Protein AF-A0A137PCX1-F1 (afdb_monomer_lite)

Structure (mmCIF, N/CA/C/O backbone):
data_AF-A0A137PCX1-F1
#
_entry.id   AF-A0A137PCX1-F1
#
loop_
_atom_site.group_PDB
_atom_site.id
_atom_site.type_symbol
_atom_site.label_atom_id
_atom_site.label_alt_id
_atom_site.label_comp_id
_atom_site.label_asym_id
_atom_site.label_entity_id
_atom_site.label_seq_id
_atom_site.pdbx_PDB_ins_code
_atom_site.Cartn_x
_atom_site.Cartn_y
_atom_site.Cartn_z
_atom_site.occupancy
_atom_site.B_iso_or_equiv
_atom_site.auth_seq_id
_atom_site.auth_comp_id
_atom_site.auth_asym_id
_atom_site.auth_atom_id
_atom_site.pdbx_PDB_model_num
ATOM 1 N N . MET A 1 1 ? -32.323 -7.187 -9.220 1.00 33.78 1 MET A N 1
ATOM 2 C CA . MET A 1 1 ? -31.775 -6.017 -8.505 1.00 33.78 1 MET A CA 1
ATOM 3 C C . MET A 1 1 ? -31.624 -6.431 -7.047 1.00 33.78 1 MET A C 1
ATOM 5 O O . MET A 1 1 ? -32.504 -6.173 -6.239 1.00 33.78 1 MET A O 1
ATOM 9 N N . VAL A 1 2 ? -30.582 -7.214 -6.750 1.00 32.53 2 VAL A N 1
ATOM 10 C CA . VAL A 1 2 ? -30.264 -7.597 -5.370 1.00 32.53 2 VAL A CA 1
ATOM 11 C C . VAL A 1 2 ? -29.661 -6.349 -4.755 1.00 32.53 2 VAL A C 1
ATOM 13 O O . VAL A 1 2 ? -28.549 -5.959 -5.098 1.00 32.53 2 VAL A O 1
ATOM 16 N N . VAL A 1 3 ? -30.452 -5.646 -3.952 1.00 35.50 3 VAL A N 1
ATOM 17 C CA . VAL A 1 3 ? -29.931 -4.583 -3.102 1.00 35.50 3 VAL A CA 1
ATOM 18 C C . VAL A 1 3 ? -28.939 -5.281 -2.185 1.00 35.50 3 VAL A C 1
ATOM 20 O O . VAL A 1 3 ? -29.351 -5.997 -1.275 1.00 35.50 3 VAL A O 1
ATOM 23 N N . SER A 1 4 ? -27.642 -5.141 -2.465 1.00 40.91 4 SER A N 1
ATOM 24 C CA . SER A 1 4 ? -26.608 -5.468 -1.497 1.00 40.91 4 SER A CA 1
ATOM 25 C C . SER A 1 4 ? -26.819 -4.506 -0.336 1.00 40.91 4 SER A C 1
ATOM 27 O O . SER A 1 4 ? -26.299 -3.388 -0.310 1.00 40.91 4 SER A O 1
ATOM 29 N N . VAL A 1 5 ? -27.657 -4.908 0.612 1.00 45.62 5 VAL A N 1
ATOM 30 C CA . VAL A 1 5 ? -27.575 -4.399 1.966 1.00 45.62 5 VAL A CA 1
ATOM 31 C C . VAL A 1 5 ? -26.212 -4.893 2.416 1.00 45.62 5 VAL A C 1
ATOM 33 O O . VAL A 1 5 ? -26.103 -6.010 2.897 1.00 45.62 5 VAL A O 1
ATOM 36 N N . ASN A 1 6 ? -25.152 -4.127 2.146 1.00 46.53 6 ASN A N 1
ATOM 37 C CA . ASN A 1 6 ? -23.913 -4.304 2.881 1.00 46.53 6 ASN A CA 1
ATOM 38 C C . ASN A 1 6 ? -24.350 -4.118 4.331 1.00 46.53 6 ASN A C 1
ATOM 40 O O . ASN A 1 6 ? -24.759 -2.997 4.663 1.00 46.53 6 ASN A O 1
ATOM 44 N N . PRO A 1 7 ? -24.383 -5.172 5.168 1.00 57.56 7 PRO A N 1
ATOM 45 C CA . PRO A 1 7 ? -24.589 -4.950 6.582 1.00 57.56 7 PRO A CA 1
ATOM 46 C C . PRO A 1 7 ? -23.475 -3.988 6.976 1.00 57.56 7 PRO A C 1
ATOM 48 O O . PRO A 1 7 ? -22.294 -4.269 6.771 1.00 57.56 7 PRO A O 1
ATOM 51 N N . LEU A 1 8 ? -23.852 -2.781 7.389 1.00 59.59 8 LEU A N 1
ATOM 52 C CA . LEU A 1 8 ? -22.886 -1.802 7.843 1.00 59.59 8 LEU A CA 1
ATOM 53 C C . LEU A 1 8 ? -22.295 -2.393 9.121 1.00 59.59 8 LEU A C 1
ATOM 55 O O . LEU A 1 8 ? -22.910 -2.312 10.180 1.00 59.59 8 LEU A O 1
ATOM 59 N N . PHE A 1 9 ? -21.159 -3.074 8.991 1.00 72.56 9 PHE A N 1
ATOM 60 C CA . PHE A 1 9 ? -20.430 -3.622 10.120 1.00 72.56 9 PHE A CA 1
ATOM 61 C C . PHE A 1 9 ? -19.950 -2.440 10.965 1.00 72.56 9 PHE A C 1
ATOM 63 O O . PHE A 1 9 ? -19.009 -1.735 10.594 1.00 72.56 9 PHE A O 1
ATOM 70 N N . ASP A 1 10 ? -20.657 -2.177 12.062 1.00 81.50 10 ASP A N 1
ATOM 71 C CA . ASP A 1 10 ? -20.355 -1.085 12.983 1.00 81.50 10 ASP A CA 1
ATOM 72 C C . ASP A 1 10 ? -19.264 -1.532 13.960 1.00 81.50 10 ASP A C 1
ATOM 74 O O . ASP A 1 10 ? -19.531 -2.074 15.031 1.00 81.50 10 ASP A O 1
ATOM 78 N N . ALA A 1 11 ? -18.012 -1.361 13.541 1.00 85.88 11 ALA A N 1
ATOM 79 C CA . ALA A 1 11 ? -16.836 -1.542 14.382 1.00 85.88 11 ALA A CA 1
ATOM 80 C C . ALA A 1 11 ? -16.095 -0.205 14.504 1.00 85.88 11 ALA A C 1
ATOM 82 O O . ALA A 1 11 ? -15.887 0.489 13.501 1.00 85.88 11 ALA A O 1
ATOM 83 N N . LEU A 1 12 ? -15.633 0.155 15.711 1.00 90.44 12 LEU A N 1
ATOM 84 C CA . LEU A 1 12 ? -15.009 1.454 15.984 1.00 90.44 12 LEU A CA 1
ATOM 85 C C . LEU A 1 12 ? -13.503 1.345 16.320 1.00 90.44 12 LEU A C 1
ATOM 87 O O . LEU A 1 12 ? -13.100 1.687 17.432 1.00 90.44 12 LEU A O 1
ATOM 91 N N . PRO A 1 13 ? -12.604 1.050 15.352 1.00 89.88 13 PRO A N 1
ATOM 92 C CA . PRO A 1 13 ? -11.164 0.850 15.587 1.00 89.88 13 PRO A CA 1
ATOM 93 C C . PRO A 1 13 ? -10.421 1.923 16.404 1.00 89.88 13 PRO A C 1
ATOM 95 O O . PRO A 1 13 ? -9.421 1.636 17.061 1.00 89.88 13 PRO A O 1
ATOM 98 N N . TYR A 1 14 ? -10.848 3.190 16.332 1.00 91.56 14 TYR A N 1
ATOM 99 C CA . TYR A 1 14 ? -10.223 4.286 17.084 1.00 91.56 14 TYR A CA 1
ATOM 100 C C . TYR A 1 14 ? -10.721 4.402 18.535 1.00 91.56 14 TYR A C 1
ATOM 102 O O . TYR A 1 14 ? -10.003 4.974 19.361 1.00 91.56 14 TYR A O 1
ATOM 110 N N . ALA A 1 15 ? -11.924 3.907 18.838 1.00 90.50 15 ALA A N 1
ATOM 111 C CA . ALA A 1 15 ? -12.498 3.882 20.184 1.00 90.50 15 ALA A CA 1
ATOM 112 C C . ALA A 1 15 ? -12.192 2.555 20.900 1.00 90.50 15 ALA A C 1
ATOM 114 O O . ALA A 1 15 ? -11.787 2.576 22.063 1.00 90.50 15 ALA A O 1
ATOM 115 N N . ASP A 1 16 ? -12.286 1.432 20.184 1.00 90.50 16 ASP A N 1
ATOM 116 C CA . ASP A 1 16 ? -12.116 0.071 20.699 1.00 90.50 16 ASP A CA 1
ATOM 117 C C . ASP A 1 16 ? -10.632 -0.311 20.810 1.00 90.50 16 ASP A C 1
ATOM 119 O O . ASP A 1 16 ? -10.089 -1.105 20.042 1.00 90.50 16 ASP A O 1
ATOM 123 N N . LYS A 1 17 ? -9.927 0.294 21.770 1.00 85.56 17 LYS A N 1
ATOM 124 C CA . LYS A 1 17 ? -8.487 0.047 21.974 1.00 85.56 17 LYS A CA 1
ATOM 125 C C . LYS A 1 17 ? -8.172 -1.376 22.447 1.00 85.56 17 LYS A C 1
ATOM 127 O O . LYS A 1 17 ? -7.068 -1.840 22.190 1.00 85.56 17 LYS A O 1
ATOM 132 N N . GLU A 1 18 ? -9.129 -2.037 23.093 1.00 82.44 18 GLU A N 1
ATOM 133 C CA . GLU A 1 18 ? -9.018 -3.404 23.631 1.00 82.44 18 GLU A CA 1
ATOM 134 C C . GLU A 1 18 ? -8.838 -4.453 22.517 1.00 82.44 18 GLU A C 1
ATOM 136 O O . GLU A 1 18 ? -8.167 -5.459 22.710 1.00 82.44 18 GLU A O 1
ATOM 141 N N . LEU A 1 19 ? -9.320 -4.181 21.296 1.00 79.06 19 LEU A N 1
ATOM 142 C CA . LEU A 1 19 ? -9.110 -5.051 20.126 1.00 79.06 19 LEU A CA 1
ATOM 143 C C . LEU A 1 19 ? -7.641 -5.128 19.669 1.00 79.06 19 LEU A C 1
ATOM 145 O O . LEU A 1 19 ? -7.306 -5.925 18.793 1.00 79.06 19 LEU A O 1
ATOM 149 N N . LYS A 1 20 ? -6.752 -4.288 20.214 1.00 81.31 20 LYS A N 1
ATOM 150 C CA . LYS A 1 20 ? -5.306 -4.357 19.947 1.00 81.31 20 LYS A CA 1
ATOM 151 C C . LYS A 1 20 ? -4.579 -5.353 20.847 1.00 81.31 20 LYS A C 1
ATOM 153 O O . LYS A 1 20 ? -3.386 -5.572 20.647 1.00 81.31 20 LYS A O 1
ATOM 158 N N . ASP A 1 21 ? -5.265 -5.926 21.830 1.00 89.88 21 ASP A N 1
ATOM 159 C CA . ASP A 1 21 ? -4.678 -6.915 22.718 1.00 89.88 21 ASP A CA 1
ATOM 160 C C . ASP A 1 21 ? -4.495 -8.239 21.967 1.00 89.88 21 ASP A C 1
ATOM 162 O O . ASP A 1 21 ? -5.460 -8.850 21.507 1.00 89.88 21 ASP A O 1
ATOM 166 N N . ALA A 1 22 ? -3.247 -8.710 21.875 1.00 89.50 22 ALA A N 1
ATOM 167 C CA . ALA A 1 22 ? -2.891 -9.903 21.099 1.00 89.50 22 ALA A CA 1
ATOM 168 C C . ALA A 1 22 ? -3.684 -11.158 21.513 1.00 89.50 22 ALA A C 1
ATOM 170 O O . ALA A 1 22 ? -4.076 -11.949 20.666 1.00 89.50 22 ALA A O 1
ATOM 171 N N . LYS A 1 23 ? -3.994 -11.306 22.809 1.00 92.00 23 LYS A N 1
ATOM 172 C CA . LYS A 1 23 ? -4.795 -12.432 23.320 1.00 92.00 23 LYS A CA 1
ATOM 173 C C . LYS A 1 23 ? -6.219 -12.451 22.765 1.00 92.00 23 LYS A C 1
ATOM 175 O O . LYS A 1 23 ? -6.781 -13.517 22.557 1.00 92.00 23 LYS A O 1
ATOM 180 N N . LEU A 1 24 ? -6.818 -11.275 22.586 1.00 89.88 24 LEU A N 1
ATOM 181 C CA . LEU A 1 24 ? -8.192 -11.146 22.107 1.00 89.88 24 LEU A CA 1
ATOM 182 C C . LEU A 1 24 ? -8.257 -11.378 20.591 1.00 89.88 24 LEU A C 1
ATOM 184 O O . LEU A 1 24 ? -9.230 -11.942 20.102 1.00 89.88 24 LEU A O 1
ATOM 188 N N . GLN A 1 25 ? -7.191 -11.007 19.873 1.00 90.19 25 GLN A N 1
ATOM 189 C CA . GLN A 1 25 ? -7.007 -11.334 18.456 1.00 90.19 25 GLN A CA 1
ATOM 190 C C . GLN A 1 25 ? -6.845 -12.838 18.243 1.00 90.19 25 GLN A C 1
ATOM 192 O O . GLN A 1 25 ? -7.582 -13.398 17.447 1.00 90.19 25 GLN A O 1
ATOM 197 N N . GLU A 1 26 ? -5.987 -13.501 19.022 1.00 94.19 26 GLU A N 1
ATOM 198 C CA . GLU A 1 26 ? -5.806 -14.959 18.961 1.00 94.19 26 GLU A CA 1
ATOM 199 C C . GLU A 1 26 ? -7.123 -15.703 19.242 1.00 94.19 26 GLU A C 1
ATOM 201 O O . GLU A 1 26 ? -7.484 -16.638 18.536 1.00 94.19 26 GLU A O 1
ATOM 206 N N . GLN A 1 27 ? -7.901 -15.256 20.234 1.00 94.12 27 GLN A N 1
ATOM 207 C CA . GLN A 1 27 ? -9.226 -15.826 20.503 1.00 94.12 27 GLN A CA 1
ATOM 208 C C . GLN A 1 27 ? -10.204 -15.620 19.342 1.00 94.12 27 GLN A C 1
ATOM 210 O O . GLN A 1 27 ? -10.955 -16.536 19.013 1.00 94.12 27 GLN A O 1
ATOM 215 N N . ALA A 1 28 ? -10.212 -14.434 18.729 1.00 92.12 28 ALA A N 1
ATOM 216 C CA . ALA A 1 28 ? -11.051 -14.161 17.569 1.00 92.12 28 ALA A CA 1
ATOM 217 C C . ALA A 1 28 ? -10.632 -15.010 16.358 1.00 92.12 28 ALA A C 1
ATOM 219 O O . ALA A 1 28 ? -11.497 -15.559 15.684 1.00 92.12 28 ALA A O 1
ATOM 220 N N . GLU A 1 29 ? -9.329 -15.164 16.117 1.00 93.44 29 GLU A N 1
ATOM 221 C CA . GLU A 1 29 ? -8.770 -16.014 15.061 1.00 93.44 29 GLU A CA 1
ATOM 222 C C . GLU A 1 29 ? -9.152 -17.481 15.264 1.00 93.44 29 GLU A C 1
ATOM 224 O O . GLU A 1 29 ? -9.656 -18.096 14.332 1.00 93.44 29 GLU A O 1
ATOM 229 N N . LEU A 1 30 ? -9.045 -18.017 16.483 1.00 95.62 30 LEU A N 1
ATOM 230 C CA . LEU A 1 30 ? -9.482 -19.384 16.791 1.00 95.62 30 LEU A CA 1
ATOM 231 C C . LEU A 1 30 ? -10.975 -19.605 16.509 1.00 95.62 30 LEU A C 1
ATOM 233 O O . LEU A 1 30 ? -11.359 -20.659 16.004 1.00 95.62 30 LEU A O 1
ATOM 237 N N . LEU A 1 31 ? -11.829 -18.630 16.833 1.00 94.31 31 LEU A N 1
ATOM 238 C CA . LEU A 1 31 ? -13.260 -18.703 16.517 1.00 94.31 31 LEU A CA 1
ATOM 239 C C . LEU A 1 31 ? -13.505 -18.625 15.006 1.00 94.31 31 LEU A C 1
ATOM 241 O O . LEU A 1 31 ? -14.334 -19.368 14.489 1.00 94.31 31 LEU A O 1
ATOM 245 N N . ILE A 1 32 ? -12.763 -17.774 14.291 1.00 92.56 32 ILE A N 1
ATOM 246 C CA . ILE A 1 32 ? -12.817 -17.704 12.827 1.00 92.56 32 ILE A CA 1
ATOM 247 C C . ILE A 1 32 ? -12.393 -19.042 12.221 1.00 92.56 32 ILE A C 1
ATOM 249 O O . ILE A 1 32 ? -13.074 -19.531 11.333 1.00 92.56 32 ILE A O 1
ATOM 253 N N . GLU A 1 33 ? -11.320 -19.666 12.700 1.00 93.31 33 GLU A N 1
ATOM 254 C CA . GLU A 1 33 ? -10.866 -20.974 12.217 1.00 93.31 33 GLU A CA 1
ATOM 255 C C . GLU A 1 33 ? -11.903 -22.074 12.463 1.00 93.31 33 GLU A C 1
ATOM 257 O O . GLU A 1 33 ? -12.142 -22.908 11.590 1.00 93.31 33 GLU A O 1
ATOM 262 N N . GLN A 1 34 ? -12.551 -22.075 13.631 1.00 93.94 34 GLN A N 1
ATOM 263 C CA . GLN A 1 34 ? -13.647 -23.000 13.926 1.00 93.94 34 GLN A CA 1
ATOM 264 C C . GLN A 1 34 ? -14.809 -22.823 12.954 1.00 93.94 34 GLN A C 1
ATOM 266 O O . GLN A 1 34 ? -15.304 -23.820 12.431 1.00 93.94 34 GLN A O 1
ATOM 271 N N . GLU A 1 35 ? -15.199 -21.576 12.682 1.00 90.56 35 GLU A N 1
ATOM 272 C CA . GLU A 1 35 ? -16.220 -21.276 11.685 1.00 90.56 35 GLU A CA 1
ATOM 273 C C . GLU A 1 35 ? -15.755 -21.717 10.302 1.00 90.56 35 GLU A C 1
ATOM 275 O O . GLU A 1 35 ? -16.487 -22.449 9.658 1.00 90.56 35 GLU A O 1
ATOM 280 N N . MET A 1 36 ? -14.531 -21.392 9.870 1.00 87.19 36 MET A N 1
ATOM 281 C CA . MET A 1 36 ? -13.959 -21.764 8.563 1.00 87.19 36 MET A CA 1
ATOM 282 C C . MET A 1 36 ? -13.929 -23.276 8.296 1.00 87.19 36 MET A C 1
ATOM 284 O O . MET A 1 36 ? -13.923 -23.674 7.135 1.00 87.19 36 MET A O 1
ATOM 288 N N . ASN A 1 37 ? -13.927 -24.112 9.338 1.00 86.12 37 ASN A N 1
ATOM 289 C CA . ASN A 1 37 ? -14.013 -25.572 9.211 1.00 86.12 37 ASN A CA 1
ATOM 290 C C . ASN A 1 37 ? -15.438 -26.091 8.933 1.00 86.12 37 ASN A C 1
ATOM 292 O O . ASN A 1 37 ? -15.607 -27.280 8.660 1.00 86.12 37 ASN A O 1
ATOM 296 N N . LEU A 1 38 ? -16.460 -25.240 9.040 1.00 86.88 38 LEU A N 1
ATOM 297 C CA . LEU A 1 38 ? -17.827 -25.546 8.617 1.00 86.88 38 LEU A CA 1
ATOM 298 C C . LEU A 1 38 ? -17.953 -25.448 7.087 1.00 86.88 38 LEU A C 1
ATOM 300 O O . LEU A 1 38 ? -17.137 -24.811 6.426 1.00 86.88 38 LEU A O 1
ATOM 304 N N . ASP A 1 39 ? -18.993 -26.062 6.520 1.00 80.44 39 ASP A N 1
ATOM 305 C CA . ASP A 1 39 ? -19.289 -25.917 5.090 1.00 80.44 39 ASP A CA 1
ATOM 306 C C . ASP A 1 39 ? -19.692 -24.468 4.778 1.00 80.44 39 ASP A C 1
ATOM 308 O O . ASP A 1 39 ? -20.743 -23.988 5.218 1.00 80.44 39 ASP A O 1
ATOM 312 N N . HIS A 1 40 ? -18.868 -23.786 3.981 1.00 77.25 40 HIS A N 1
ATOM 313 C CA . HIS A 1 40 ? -19.124 -22.433 3.486 1.00 77.25 40 HIS A CA 1
ATOM 314 C C . HIS A 1 40 ? -19.468 -22.446 2.002 1.00 77.25 40 HIS A C 1
ATOM 316 O O . HIS A 1 40 ? -18.965 -23.288 1.260 1.00 77.25 40 HIS A O 1
ATOM 322 N N . PRO A 1 41 ? -20.282 -21.487 1.530 1.00 77.44 41 PRO A N 1
ATOM 323 C CA . PRO A 1 41 ? -20.447 -21.283 0.101 1.00 77.44 41 PRO A CA 1
ATOM 324 C C . PRO A 1 41 ? -19.107 -20.890 -0.536 1.00 77.44 41 PRO A C 1
ATOM 326 O O . PRO A 1 41 ? -18.402 -20.017 -0.025 1.00 77.44 41 PRO A O 1
ATOM 329 N N . ASP A 1 42 ? -18.781 -21.486 -1.683 1.00 73.38 42 ASP A N 1
ATOM 330 C CA . ASP A 1 42 ? -17.580 -21.139 -2.439 1.00 73.38 42 ASP A CA 1
ATOM 331 C C . ASP A 1 42 ? -17.670 -19.699 -2.966 1.00 73.38 42 ASP A C 1
ATOM 333 O O . ASP A 1 42 ? -18.272 -19.398 -4.000 1.00 73.38 42 ASP A O 1
ATOM 337 N N . TYR A 1 43 ? -17.021 -18.771 -2.263 1.00 71.25 43 TYR A N 1
ATOM 338 C CA . TYR A 1 43 ? -16.947 -17.363 -2.665 1.00 71.25 43 TYR A CA 1
ATOM 339 C C . TYR A 1 43 ? -16.228 -17.170 -4.014 1.00 71.25 43 TYR A C 1
ATOM 341 O O . TYR A 1 43 ? -16.428 -16.156 -4.681 1.00 71.25 43 TYR A O 1
ATOM 349 N N . ILE A 1 44 ? -15.427 -18.155 -4.439 1.00 73.50 44 ILE A N 1
ATOM 350 C CA . ILE A 1 44 ? -14.736 -18.174 -5.735 1.00 73.50 44 ILE A CA 1
ATOM 351 C C . ILE A 1 44 ? -15.721 -18.456 -6.878 1.00 73.50 44 ILE A C 1
ATOM 353 O O . ILE A 1 44 ? -15.558 -17.926 -7.978 1.00 73.50 44 ILE A O 1
ATOM 357 N N . GLU A 1 45 ? -16.774 -19.247 -6.645 1.00 72.12 45 GLU A N 1
ATOM 358 C CA . GLU A 1 45 ? -17.753 -19.540 -7.693 1.00 72.12 45 GLU A CA 1
ATOM 359 C C . GLU A 1 45 ? -18.526 -18.296 -8.125 1.00 72.12 45 GLU A C 1
ATOM 361 O O . GLU A 1 45 ? -18.761 -18.125 -9.323 1.00 72.12 45 GLU A O 1
ATOM 366 N N . ASN A 1 46 ? -18.835 -17.430 -7.156 1.00 71.19 46 ASN A N 1
ATOM 367 C CA . ASN A 1 46 ? -19.537 -16.156 -7.321 1.00 71.19 46 ASN A CA 1
ATOM 368 C C . ASN A 1 46 ? -18.600 -14.984 -7.647 1.00 71.19 46 ASN A C 1
ATOM 370 O O . ASN A 1 46 ? -19.008 -13.824 -7.596 1.00 71.19 46 ASN A O 1
ATOM 374 N N . CYS A 1 47 ? -17.332 -15.267 -7.932 1.00 75.62 47 CYS A N 1
ATOM 375 C CA . CYS A 1 47 ? -16.383 -14.246 -8.319 1.00 75.62 47 CYS A CA 1
ATOM 376 C C . CYS A 1 47 ? -16.576 -13.897 -9.802 1.00 75.62 47 CYS A C 1
ATOM 378 O O . CYS A 1 47 ? -16.421 -14.759 -10.664 1.00 75.62 47 CYS A O 1
ATOM 380 N N . ASP A 1 48 ? -16.859 -12.627 -10.105 1.00 76.62 48 ASP A N 1
ATOM 381 C CA . ASP A 1 48 ? -16.984 -12.114 -11.484 1.00 76.62 48 ASP A CA 1
ATOM 382 C C . ASP A 1 48 ? -15.638 -12.070 -12.240 1.00 76.62 48 ASP A C 1
ATOM 384 O O . ASP A 1 48 ? -15.568 -11.663 -13.403 1.00 76.62 48 ASP A O 1
ATOM 388 N N . LEU A 1 49 ? -14.542 -12.452 -11.579 1.00 76.94 49 LEU A N 1
ATOM 389 C CA . LEU A 1 49 ? -13.226 -12.540 -12.194 1.00 76.94 49 LEU A CA 1
ATOM 390 C C . LEU A 1 49 ? -13.181 -13.733 -13.167 1.00 76.94 49 LEU A C 1
ATOM 392 O O . LEU A 1 49 ? -13.663 -14.819 -12.835 1.00 76.94 49 LEU A O 1
ATOM 396 N N . PRO A 1 50 ? -12.579 -13.569 -14.360 1.00 77.06 50 PRO A N 1
ATOM 397 C CA . PRO A 1 50 ? -12.359 -14.681 -15.277 1.00 77.06 50 PRO A CA 1
ATOM 398 C C . PRO A 1 50 ? -11.614 -15.822 -14.572 1.00 77.06 50 PRO A C 1
ATOM 400 O O . PRO A 1 50 ? -10.491 -15.637 -14.105 1.00 77.06 50 PRO A O 1
ATOM 403 N N . LYS A 1 51 ? -12.254 -16.994 -14.480 1.00 73.31 51 LYS A N 1
ATOM 404 C CA . LYS A 1 51 ? -11.700 -18.185 -13.805 1.00 73.31 51 LYS A CA 1
ATOM 405 C C . LYS A 1 51 ? -10.545 -18.809 -14.585 1.00 73.31 51 LYS A C 1
ATOM 407 O O . LYS A 1 51 ? -9.653 -19.412 -14.000 1.00 73.31 51 LYS A O 1
ATOM 412 N N . GLU A 1 52 ? -10.557 -18.627 -15.899 1.00 73.94 52 GLU A N 1
ATOM 413 C CA . GLU A 1 52 ? -9.526 -19.101 -16.809 1.00 73.94 52 GLU A CA 1
ATOM 414 C C . GLU A 1 52 ? -9.055 -17.940 -17.682 1.00 73.94 52 GLU A C 1
ATOM 416 O O . GLU A 1 52 ? -9.847 -17.108 -18.137 1.00 73.94 52 GLU A O 1
ATOM 421 N N . LEU A 1 53 ? -7.744 -17.876 -17.900 1.00 72.75 53 LEU A N 1
ATOM 422 C CA . LEU A 1 53 ? -7.155 -16.967 -18.869 1.00 72.75 53 LEU A CA 1
ATOM 423 C C . LEU A 1 53 ? -7.350 -17.576 -20.260 1.00 72.75 53 LEU A C 1
ATOM 425 O O . LEU A 1 53 ? -6.848 -18.665 -20.523 1.00 72.75 53 LEU A O 1
ATOM 429 N N . ASP A 1 54 ? -8.050 -16.878 -21.154 1.00 76.75 54 ASP A N 1
ATOM 430 C CA . ASP A 1 54 ? -8.179 -17.304 -22.550 1.00 76.75 54 ASP A CA 1
ATOM 431 C C . ASP A 1 54 ? -6.831 -17.138 -23.277 1.00 76.75 54 ASP A C 1
ATOM 433 O O . ASP A 1 54 ? -6.506 -16.066 -23.796 1.00 76.75 54 ASP A O 1
ATOM 437 N N . THR A 1 55 ? -6.016 -18.196 -23.283 1.00 74.69 55 THR A N 1
ATOM 438 C CA . THR A 1 55 ? -4.720 -18.239 -23.983 1.00 74.69 55 THR A CA 1
ATOM 439 C C . THR A 1 55 ? -4.848 -18.648 -25.441 1.00 74.69 55 THR A C 1
ATOM 441 O O . THR A 1 55 ? -3.856 -18.584 -26.161 1.00 74.69 55 THR A O 1
ATOM 444 N N . SER A 1 56 ? -6.054 -18.997 -25.907 1.00 75.44 56 SER A N 1
ATOM 445 C CA . SER A 1 56 ? -6.276 -19.583 -27.237 1.00 75.44 56 SER A CA 1
ATOM 446 C C . SER A 1 56 ? -5.811 -18.692 -28.394 1.00 75.44 56 SER A C 1
ATOM 448 O O . SER A 1 56 ? -5.535 -19.168 -29.492 1.00 75.44 56 SER A O 1
ATOM 450 N N . LYS A 1 57 ? -5.702 -17.379 -28.156 1.00 79.31 57 LYS A N 1
ATOM 451 C CA . LYS A 1 57 ? -5.236 -16.384 -29.136 1.00 79.31 57 LYS A CA 1
ATOM 452 C C . LYS A 1 57 ? -3.738 -16.085 -29.045 1.00 79.31 57 LYS A C 1
ATOM 454 O O . LYS A 1 57 ? -3.232 -15.290 -29.833 1.00 79.31 57 LYS A O 1
ATOM 459 N N . LEU A 1 58 ? -3.036 -16.671 -28.080 1.00 84.75 58 LEU A N 1
ATOM 460 C CA . LEU A 1 58 ? -1.643 -16.385 -27.758 1.00 84.75 58 LEU A CA 1
ATOM 461 C C . LEU A 1 58 ? -0.794 -17.644 -27.967 1.00 84.75 58 LEU A C 1
ATOM 463 O O . LEU A 1 58 ? -0.256 -18.212 -27.024 1.00 84.75 58 LEU A O 1
ATOM 467 N N . GLU A 1 59 ? -0.635 -18.052 -29.226 1.00 85.88 59 GLU A N 1
ATOM 468 C CA . GLU A 1 59 ? 0.151 -19.234 -29.617 1.00 85.88 59 GLU A CA 1
ATOM 469 C C . GLU A 1 59 ? 1.579 -19.215 -29.036 1.00 85.88 59 GLU A C 1
ATOM 471 O O . GLU A 1 59 ? 2.054 -20.212 -28.495 1.00 85.88 59 GLU A O 1
ATOM 476 N N . LEU A 1 60 ? 2.240 -18.049 -29.051 1.00 86.44 60 LEU A N 1
ATOM 477 C CA . LEU A 1 60 ? 3.563 -17.870 -28.438 1.00 86.44 60 LEU A CA 1
ATOM 478 C C . LEU A 1 60 ? 3.538 -18.101 -26.922 1.00 86.44 60 LEU A C 1
ATOM 480 O O . LEU A 1 60 ? 4.496 -18.613 -26.358 1.00 86.44 60 LEU A O 1
ATOM 484 N N . PHE A 1 61 ? 2.447 -17.746 -26.249 1.00 85.50 61 PHE A N 1
ATOM 485 C CA . PHE A 1 61 ? 2.317 -17.933 -24.808 1.00 85.50 61 PHE A CA 1
ATOM 486 C C . PHE A 1 61 ? 2.157 -19.411 -24.442 1.00 85.50 61 PHE A C 1
ATOM 488 O O . PHE A 1 61 ? 2.765 -19.872 -23.480 1.00 85.50 61 PHE A O 1
ATOM 495 N N . GLU A 1 62 ? 1.400 -20.179 -25.227 1.00 86.19 62 GLU A N 1
ATOM 496 C CA . GLU A 1 62 ? 1.272 -21.629 -25.029 1.00 86.19 62 GLU A CA 1
ATOM 497 C C . GLU A 1 62 ? 2.602 -22.355 -25.261 1.00 86.19 62 GLU A C 1
ATOM 499 O O . GLU A 1 62 ? 2.970 -23.236 -24.479 1.00 86.19 62 GLU A O 1
ATOM 504 N N . GLN A 1 63 ? 3.367 -21.932 -26.272 1.00 87.88 63 GLN A N 1
ATOM 505 C CA . GLN A 1 63 ? 4.725 -22.425 -26.511 1.00 87.88 63 GLN A CA 1
ATOM 506 C C . GLN A 1 63 ? 5.647 -22.127 -25.319 1.00 87.88 63 GLN A C 1
ATOM 508 O O . GLN A 1 63 ? 6.315 -23.033 -24.819 1.00 87.88 63 GLN A O 1
ATOM 513 N N . GLU A 1 64 ? 5.626 -20.905 -24.786 1.00 87.88 64 GLU A N 1
ATOM 514 C CA . GLU A 1 64 ? 6.407 -20.529 -23.601 1.00 87.88 64 GLU A CA 1
ATOM 515 C C . GLU A 1 64 ? 5.993 -21.322 -22.354 1.00 87.88 64 GLU A C 1
ATOM 517 O O . GLU A 1 64 ? 6.853 -21.819 -21.627 1.00 87.88 64 GLU A O 1
ATOM 522 N N . LEU A 1 65 ? 4.691 -21.512 -22.123 1.00 86.75 65 LEU A N 1
ATOM 523 C CA . LEU A 1 65 ? 4.186 -22.344 -21.029 1.00 86.75 65 LEU A CA 1
ATOM 524 C C . LEU A 1 65 ? 4.636 -23.800 -21.167 1.00 86.75 65 LEU A C 1
ATOM 526 O O . LEU A 1 65 ? 4.984 -24.426 -20.167 1.00 86.75 65 LEU A O 1
ATOM 530 N N . SER A 1 66 ? 4.635 -24.347 -22.385 1.00 89.12 66 SER A N 1
ATOM 531 C CA . SER A 1 66 ? 5.115 -25.706 -22.644 1.00 89.12 66 SER A CA 1
ATOM 532 C C . SER A 1 66 ? 6.617 -25.841 -22.373 1.00 89.12 66 SER A C 1
ATOM 534 O O . SER A 1 66 ? 7.026 -26.799 -21.719 1.00 89.12 66 SER A O 1
ATOM 536 N N . ARG A 1 67 ? 7.417 -24.832 -22.747 1.00 90.88 67 ARG A N 1
ATOM 537 C CA . ARG A 1 67 ? 8.853 -24.765 -22.449 1.00 90.88 67 ARG A CA 1
ATOM 538 C C . ARG A 1 67 ? 9.120 -24.673 -20.947 1.00 90.88 67 ARG A C 1
ATOM 540 O O . ARG A 1 67 ? 9.964 -25.394 -20.428 1.00 90.88 67 ARG A O 1
ATOM 547 N N . ILE A 1 68 ? 8.383 -23.810 -20.239 1.00 90.00 68 ILE A N 1
ATOM 548 C CA . ILE A 1 68 ? 8.494 -23.654 -18.780 1.00 90.00 68 ILE A CA 1
ATOM 549 C C . ILE A 1 68 ? 8.132 -24.964 -18.075 1.00 90.00 68 ILE A C 1
ATOM 551 O O . ILE A 1 68 ? 8.844 -25.376 -17.166 1.00 90.00 68 ILE A O 1
ATOM 555 N N . LYS A 1 69 ? 7.066 -25.648 -18.513 1.00 90.56 69 LYS A N 1
ATOM 556 C CA . LYS A 1 69 ? 6.698 -26.979 -18.001 1.00 90.56 69 LYS A CA 1
ATOM 557 C C . LYS A 1 69 ? 7.774 -28.035 -18.263 1.00 90.56 69 LYS A C 1
ATOM 559 O O . LYS A 1 69 ? 7.890 -28.966 -17.476 1.00 90.56 69 LYS A O 1
ATOM 564 N N . ALA A 1 70 ? 8.529 -27.899 -19.350 1.00 92.25 70 ALA A N 1
ATOM 565 C CA . ALA A 1 70 ? 9.669 -28.750 -19.677 1.00 92.25 70 ALA A CA 1
ATOM 566 C C . ALA A 1 70 ? 10.974 -28.331 -18.965 1.00 92.25 70 ALA A C 1
ATOM 568 O O . ALA A 1 70 ? 12.000 -28.969 -19.175 1.00 92.25 70 ALA A O 1
ATOM 569 N N . GLU A 1 71 ? 10.943 -27.272 -18.141 1.00 89.25 71 GLU A N 1
ATOM 570 C CA . GLU A 1 71 ? 12.105 -26.683 -17.454 1.00 89.25 71 GLU A CA 1
ATOM 571 C C . GLU A 1 71 ? 13.263 -26.298 -18.397 1.00 89.25 71 GLU A C 1
ATOM 573 O O . GLU A 1 71 ? 14.420 -26.182 -17.991 1.00 89.25 71 GLU A O 1
ATOM 578 N N . GLU A 1 72 ? 12.961 -26.051 -19.673 1.00 88.94 72 GLU A N 1
ATOM 579 C CA . GLU A 1 72 ? 13.959 -25.650 -20.658 1.00 88.94 72 GLU A CA 1
ATOM 580 C C . GLU A 1 72 ? 14.306 -24.162 -20.497 1.00 88.94 72 GLU A C 1
ATOM 582 O O . GLU A 1 72 ? 13.444 -23.272 -20.511 1.00 88.94 72 GLU A O 1
ATOM 587 N N . SER A 1 73 ? 15.602 -23.871 -20.367 1.00 83.31 73 SER A N 1
ATOM 588 C CA . SER A 1 73 ? 16.102 -22.498 -20.344 1.00 83.31 73 SER A CA 1
ATOM 589 C C . SER A 1 73 ? 15.874 -21.811 -21.689 1.00 83.31 73 SER A C 1
ATOM 591 O O . SER A 1 73 ? 16.066 -22.414 -22.744 1.00 83.31 73 SER A O 1
ATOM 593 N N . LEU A 1 74 ? 15.536 -20.521 -21.664 1.00 82.56 74 LEU A N 1
ATOM 594 C CA . LEU A 1 74 ? 15.457 -19.708 -22.876 1.00 82.56 74 LEU A CA 1
ATOM 595 C C . LEU A 1 74 ? 16.819 -19.696 -23.591 1.00 82.56 74 LEU A C 1
ATOM 597 O O . LEU A 1 74 ? 17.824 -19.285 -23.009 1.00 82.56 74 LEU A O 1
ATOM 601 N N . ASN A 1 75 ? 16.842 -20.083 -24.868 1.00 78.69 75 ASN A N 1
ATOM 602 C CA . ASN A 1 75 ? 18.015 -19.880 -25.715 1.00 78.69 75 ASN A CA 1
ATOM 603 C C . ASN A 1 75 ? 18.184 -18.378 -25.969 1.00 78.69 75 ASN A C 1
ATOM 605 O O . ASN A 1 75 ? 17.417 -17.767 -26.713 1.00 78.69 75 ASN A O 1
ATOM 609 N N . GLY A 1 76 ? 19.180 -17.776 -25.321 1.00 77.81 76 GLY A N 1
ATOM 610 C CA . GLY A 1 76 ? 19.571 -16.399 -25.596 1.00 77.81 76 GLY A CA 1
ATOM 611 C C . GLY A 1 76 ? 20.080 -16.235 -27.031 1.00 77.81 76 GLY A C 1
ATOM 612 O O . GLY A 1 76 ? 20.559 -17.180 -27.659 1.00 77.81 76 GLY A O 1
ATOM 613 N N . LEU A 1 77 ? 20.005 -15.010 -27.549 1.00 80.31 77 LEU A N 1
ATOM 614 C CA . LEU A 1 77 ? 20.660 -14.649 -28.806 1.00 80.31 77 LEU A CA 1
ATOM 615 C C . LEU A 1 77 ? 22.176 -14.870 -28.662 1.00 80.31 77 LEU A C 1
ATOM 617 O O . LEU A 1 77 ? 22.815 -14.217 -27.835 1.00 80.31 77 LEU A O 1
ATOM 621 N N . SER A 1 78 ? 22.752 -15.778 -29.457 1.00 79.31 78 SER A N 1
ATOM 622 C CA . SER A 1 78 ? 24.206 -15.983 -29.490 1.00 79.31 78 SER A CA 1
ATOM 623 C C . SER A 1 78 ? 24.887 -14.742 -30.072 1.00 79.31 78 SER A C 1
ATOM 625 O O . SER A 1 78 ? 24.615 -14.321 -31.199 1.00 79.31 78 SER A O 1
ATOM 627 N N . LEU A 1 79 ? 25.785 -14.154 -29.282 1.00 78.25 79 LEU A N 1
ATOM 628 C CA . LEU A 1 79 ? 26.644 -13.041 -29.693 1.00 78.25 79 LEU A CA 1
ATOM 629 C C . LEU A 1 79 ? 27.966 -13.524 -30.307 1.00 78.25 79 LEU A C 1
ATOM 631 O O . LEU A 1 79 ? 28.723 -12.709 -30.831 1.00 78.25 79 LEU A O 1
ATOM 635 N N . ASP A 1 80 ? 28.224 -14.834 -30.293 1.00 79.31 80 ASP A N 1
ATOM 636 C CA . ASP A 1 80 ? 29.508 -15.440 -30.668 1.00 79.31 80 ASP A CA 1
ATOM 637 C C . ASP A 1 80 ? 29.880 -15.126 -32.122 1.00 79.31 80 ASP A C 1
ATOM 639 O O . ASP A 1 80 ? 31.041 -14.888 -32.453 1.00 79.31 80 ASP A O 1
ATOM 643 N N . LYS A 1 81 ? 28.869 -15.017 -32.993 1.00 72.19 81 LYS A N 1
ATOM 644 C CA . LYS A 1 81 ? 29.040 -14.649 -34.405 1.00 72.19 81 LYS A CA 1
ATOM 645 C C . LYS A 1 81 ? 29.685 -13.270 -34.592 1.00 72.19 81 LYS A C 1
ATOM 647 O O . LYS A 1 81 ? 30.400 -13.069 -35.568 1.00 72.19 81 LYS A O 1
ATOM 652 N N . TYR A 1 82 ? 29.447 -12.333 -33.675 1.00 72.12 82 TYR A N 1
ATOM 653 C CA . TYR A 1 82 ? 29.962 -10.961 -33.753 1.00 72.12 82 TYR A CA 1
ATOM 654 C C . TYR A 1 82 ? 31.280 -10.765 -32.991 1.00 72.12 82 TYR A C 1
ATOM 656 O O . TYR A 1 82 ? 31.859 -9.683 -33.054 1.00 72.12 82 TYR A O 1
ATOM 664 N N . GLN A 1 83 ? 31.752 -11.788 -32.272 1.00 73.94 83 GLN A N 1
ATOM 665 C CA . GLN A 1 83 ? 33.003 -11.760 -31.506 1.00 73.94 83 GLN A CA 1
ATOM 666 C C . GLN A 1 83 ? 34.189 -12.392 -32.254 1.00 73.94 83 GLN A C 1
ATOM 668 O O . GLN A 1 83 ? 35.308 -12.363 -31.743 1.00 73.94 83 GLN A O 1
ATOM 673 N N . LYS A 1 84 ? 33.968 -12.952 -33.453 1.00 76.88 84 LYS A N 1
ATOM 674 C CA . LYS A 1 84 ? 35.026 -13.561 -34.272 1.00 76.88 84 LYS A CA 1
ATOM 675 C C . LYS A 1 84 ? 36.115 -12.551 -34.652 1.00 76.88 84 LYS A C 1
ATOM 677 O O . LYS A 1 84 ? 35.834 -11.393 -34.965 1.00 76.88 84 LYS A O 1
ATOM 682 N N . ASN A 1 85 ? 37.361 -13.021 -34.697 1.00 74.75 85 ASN A N 1
ATOM 683 C CA . ASN A 1 85 ? 38.484 -12.234 -35.201 1.00 74.75 85 ASN A CA 1
ATOM 684 C C . ASN A 1 85 ? 38.428 -12.134 -36.730 1.00 74.75 85 ASN A C 1
ATOM 686 O O . ASN A 1 85 ? 38.159 -13.126 -37.398 1.00 74.75 85 ASN A O 1
ATOM 690 N N . LEU A 1 86 ? 38.798 -10.978 -37.293 1.00 71.44 86 LEU A N 1
ATOM 691 C CA . LEU A 1 86 ? 38.812 -10.729 -38.748 1.00 71.44 86 LEU A CA 1
ATOM 692 C C . LEU A 1 86 ? 39.592 -11.781 -39.561 1.00 71.44 86 LEU A C 1
ATOM 694 O O . LEU A 1 86 ? 39.284 -12.006 -40.724 1.00 71.44 86 LEU A O 1
ATOM 698 N N . ASN A 1 87 ? 40.591 -12.424 -38.950 1.00 75.19 87 ASN A N 1
ATOM 699 C CA . ASN A 1 87 ? 41.437 -13.432 -39.597 1.00 75.19 87 ASN A CA 1
ATOM 700 C C . ASN A 1 87 ? 40.756 -14.806 -39.749 1.00 75.19 87 ASN A C 1
ATOM 702 O O . ASN A 1 87 ? 41.268 -15.661 -40.464 1.00 75.19 87 ASN A O 1
ATOM 706 N N . GLU A 1 88 ? 39.640 -15.026 -39.055 1.00 78.50 88 GLU A N 1
ATOM 707 C CA . GLU A 1 88 ? 38.868 -16.276 -39.034 1.00 78.50 88 GLU A CA 1
ATOM 708 C C . GLU A 1 88 ? 37.560 -16.154 -39.838 1.00 78.50 88 GLU A C 1
ATOM 710 O O . GLU A 1 88 ? 36.717 -17.049 -39.787 1.00 78.50 88 GLU A O 1
ATOM 715 N N . MET A 1 89 ? 37.370 -15.029 -40.539 1.00 79.25 89 MET A N 1
ATOM 716 C CA . MET A 1 89 ? 36.135 -14.685 -41.241 1.00 79.25 89 MET A CA 1
ATOM 717 C C . MET A 1 89 ? 36.275 -14.890 -42.749 1.00 79.25 89 MET A C 1
ATOM 719 O O . MET A 1 89 ? 37.284 -14.520 -43.352 1.00 79.25 89 MET A O 1
ATOM 723 N N . ASP A 1 90 ? 35.225 -15.428 -43.365 1.00 86.31 90 ASP A N 1
ATOM 724 C CA . ASP A 1 90 ? 35.135 -15.545 -44.821 1.00 86.31 90 ASP A CA 1
ATOM 725 C C . ASP A 1 90 ? 34.945 -14.167 -45.479 1.00 86.31 90 ASP A C 1
ATOM 727 O O . ASP A 1 90 ? 34.490 -13.211 -44.847 1.00 86.31 90 ASP A O 1
ATOM 731 N N . ALA A 1 91 ? 35.241 -14.051 -46.778 1.00 84.19 91 ALA A N 1
ATOM 732 C CA . ALA A 1 91 ? 35.142 -12.781 -47.510 1.00 84.19 91 ALA A CA 1
ATOM 733 C C . ALA A 1 91 ? 33.746 -12.128 -47.414 1.00 84.19 91 ALA A C 1
ATOM 735 O O . ALA A 1 91 ? 33.638 -10.910 -47.260 1.00 84.19 91 ALA A O 1
ATOM 736 N N . ASP A 1 92 ? 32.681 -12.933 -47.442 1.00 84.00 92 ASP A N 1
ATOM 737 C CA . ASP A 1 92 ? 31.306 -12.450 -47.284 1.00 84.00 92 ASP A CA 1
ATOM 738 C C . ASP A 1 92 ? 31.022 -11.979 -45.850 1.00 84.00 92 ASP A C 1
ATOM 740 O O . ASP A 1 92 ? 30.384 -10.942 -45.651 1.00 84.00 92 ASP A O 1
ATOM 744 N N . GLU A 1 93 ? 31.549 -12.682 -44.839 1.00 83.12 93 GLU A N 1
ATOM 745 C CA . GLU A 1 93 ? 31.447 -12.262 -43.437 1.00 83.12 93 GLU A CA 1
ATOM 746 C C . GLU A 1 93 ? 32.183 -10.927 -43.218 1.00 83.12 93 GLU A C 1
ATOM 748 O O . GLU A 1 93 ? 31.637 -10.018 -42.588 1.00 83.12 93 GLU A O 1
ATOM 753 N N . VAL A 1 94 ? 33.370 -10.754 -43.808 1.00 84.56 94 VAL A N 1
ATOM 754 C CA . VAL A 1 94 ? 34.136 -9.498 -43.756 1.00 84.56 94 VAL A CA 1
ATOM 755 C C . VAL A 1 94 ? 33.364 -8.350 -44.409 1.00 84.56 94 VAL A C 1
ATOM 757 O O . VAL A 1 94 ? 33.235 -7.286 -43.802 1.00 84.56 94 VAL A O 1
ATOM 760 N N . ASN A 1 95 ? 32.787 -8.560 -45.596 1.00 86.56 95 ASN A N 1
ATOM 761 C CA . ASN A 1 95 ? 31.975 -7.544 -46.275 1.00 86.56 95 ASN A CA 1
ATOM 762 C C . ASN A 1 95 ? 30.762 -7.129 -45.430 1.00 86.56 95 ASN A C 1
ATOM 764 O O . ASN A 1 95 ? 30.489 -5.938 -45.281 1.00 86.56 95 ASN A O 1
ATOM 768 N N . THR A 1 96 ? 30.074 -8.086 -44.799 1.00 86.44 96 THR A N 1
ATOM 769 C CA . THR A 1 96 ? 28.946 -7.766 -43.908 1.00 86.44 96 THR A CA 1
ATOM 770 C C . THR A 1 96 ? 29.386 -6.957 -42.686 1.00 86.44 96 THR A C 1
ATOM 772 O O . THR A 1 96 ? 28.687 -6.031 -42.278 1.00 86.44 96 THR A O 1
ATOM 775 N N . MET A 1 97 ? 30.563 -7.246 -42.119 1.00 84.62 97 MET A N 1
ATOM 776 C CA . MET A 1 97 ? 31.109 -6.477 -40.998 1.00 84.62 97 MET A CA 1
ATOM 777 C C . MET A 1 97 ? 31.489 -5.055 -41.396 1.00 84.62 97 MET A C 1
ATOM 779 O O . MET A 1 97 ? 31.255 -4.131 -40.615 1.00 84.62 97 MET A O 1
ATOM 783 N N . VAL A 1 98 ? 32.035 -4.859 -42.599 1.00 88.69 98 VAL A N 1
ATOM 784 C CA . VAL A 1 98 ? 32.311 -3.518 -43.131 1.00 88.69 98 VAL A CA 1
ATOM 785 C C . VAL A 1 98 ? 31.015 -2.716 -43.215 1.00 88.69 98 VAL A C 1
ATOM 787 O O . VAL A 1 98 ? 30.965 -1.614 -42.675 1.00 88.69 98 VAL A O 1
ATOM 790 N N . GLU A 1 99 ? 29.942 -3.286 -43.766 1.00 90.06 99 GLU A N 1
ATOM 791 C CA . GLU A 1 99 ? 28.639 -2.610 -43.830 1.00 90.06 99 GLU A CA 1
ATOM 792 C C . GLU A 1 99 ? 28.035 -2.334 -42.442 1.00 90.06 99 GLU A C 1
ATOM 794 O O . GLU A 1 99 ? 27.471 -1.271 -42.181 1.00 90.06 99 GLU A O 1
ATOM 799 N N . HIS A 1 100 ? 28.203 -3.239 -41.476 1.00 89.88 100 HIS A N 1
ATOM 800 C CA . HIS A 1 100 ? 27.797 -2.950 -40.100 1.00 89.88 100 HIS A CA 1
ATOM 801 C C . HIS A 1 100 ? 28.598 -1.792 -39.489 1.00 89.88 100 HIS A C 1
ATOM 803 O O . HIS A 1 100 ? 28.032 -0.974 -38.756 1.00 89.88 100 HIS A O 1
ATOM 809 N N . GLN A 1 101 ? 29.895 -1.681 -39.789 1.00 90.50 101 GLN A N 1
ATOM 810 C CA . GLN A 1 101 ? 30.717 -0.561 -39.331 1.00 90.50 101 GLN A CA 1
ATOM 811 C C . GLN A 1 101 ? 30.359 0.756 -40.026 1.00 90.50 101 GLN A C 1
ATOM 813 O O . GLN A 1 101 ? 30.339 1.792 -39.356 1.00 90.50 101 GLN A O 1
ATOM 818 N N . THR A 1 102 ? 30.030 0.749 -41.322 1.00 95.31 102 THR A N 1
ATOM 819 C CA . THR A 1 102 ? 29.577 1.960 -42.030 1.00 95.31 102 THR A CA 1
ATOM 820 C C . THR A 1 102 ? 28.280 2.479 -41.411 1.00 95.31 102 THR A C 1
ATOM 822 O O . THR A 1 102 ? 28.213 3.648 -41.023 1.00 95.31 102 THR A O 1
ATOM 825 N N . VAL A 1 103 ? 27.293 1.605 -41.191 1.00 96.19 103 VAL A N 1
ATOM 826 C CA . VAL A 1 103 ? 26.030 1.950 -40.518 1.00 96.19 103 VAL A CA 1
ATOM 827 C C . VAL A 1 103 ? 26.272 2.420 -39.084 1.00 96.19 103 VAL A C 1
ATOM 829 O O . VAL A 1 103 ? 25.705 3.429 -38.662 1.00 96.19 103 VAL A O 1
ATOM 832 N N . ARG A 1 104 ? 27.152 1.751 -38.328 1.00 95.38 104 ARG A N 1
ATOM 833 C CA . ARG A 1 104 ? 27.520 2.180 -36.971 1.00 95.38 104 ARG A CA 1
ATOM 834 C C . ARG A 1 104 ? 28.104 3.590 -36.967 1.00 95.38 104 ARG A C 1
ATOM 836 O O . ARG A 1 104 ? 27.713 4.385 -36.119 1.00 95.38 104 ARG 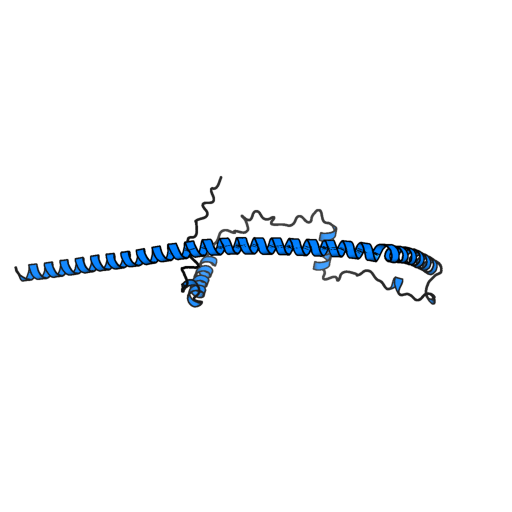A O 1
ATOM 843 N N . ASN A 1 105 ? 28.995 3.918 -37.899 1.00 96.62 105 ASN A N 1
ATOM 844 C CA . ASN A 1 105 ? 29.581 5.256 -38.002 1.00 96.62 105 ASN A CA 1
ATOM 845 C C . ASN A 1 105 ? 28.530 6.320 -38.343 1.00 96.62 105 ASN A C 1
ATOM 847 O O . ASN A 1 105 ? 28.545 7.398 -37.751 1.00 96.62 105 ASN A O 1
ATOM 851 N N . ILE A 1 106 ? 27.581 6.010 -39.232 1.00 96.94 106 ILE A N 1
ATOM 852 C CA . ILE A 1 106 ? 26.451 6.901 -39.540 1.00 96.94 106 ILE A CA 1
ATOM 853 C C . ILE A 1 106 ? 25.599 7.137 -38.284 1.00 96.94 106 ILE A C 1
ATOM 855 O O . ILE A 1 106 ? 25.308 8.284 -37.941 1.00 96.94 106 ILE A O 1
ATOM 859 N N . ASN A 1 107 ? 25.255 6.071 -37.556 1.00 96.56 107 ASN A N 1
ATOM 860 C CA . ASN A 1 107 ? 24.471 6.159 -36.323 1.00 96.56 107 ASN A CA 1
ATOM 861 C C . ASN A 1 107 ? 25.203 6.944 -35.227 1.00 96.56 107 ASN A C 1
ATOM 863 O O . ASN A 1 107 ? 24.586 7.762 -34.548 1.00 96.56 107 ASN A O 1
ATOM 867 N N . LEU A 1 108 ? 26.515 6.741 -35.071 1.00 96.94 108 LEU A N 1
ATOM 868 C CA . LEU A 1 108 ? 27.336 7.495 -34.122 1.00 96.94 108 LEU A CA 1
ATOM 869 C C . LEU A 1 108 ? 27.409 8.976 -34.494 1.00 96.94 108 LEU A C 1
ATOM 871 O O . LEU A 1 108 ? 27.278 9.818 -33.613 1.00 96.94 108 LEU A O 1
ATOM 875 N N . ASN A 1 109 ? 27.534 9.307 -35.781 1.00 96.69 109 ASN A N 1
ATOM 876 C CA . ASN A 1 109 ? 27.513 10.698 -36.227 1.00 96.69 109 ASN A CA 1
ATOM 877 C C . ASN A 1 109 ? 26.157 11.368 -35.952 1.00 96.69 109 ASN A C 1
ATOM 879 O O . ASN A 1 109 ? 26.102 12.539 -35.576 1.00 96.69 109 ASN A O 1
ATOM 883 N N . LEU A 1 110 ? 25.055 10.630 -36.112 1.00 96.62 110 LEU A N 1
ATOM 884 C CA . LEU A 1 110 ? 23.722 11.121 -35.769 1.00 96.62 110 LEU A CA 1
ATOM 885 C C . LEU A 1 110 ? 23.572 11.324 -34.254 1.00 96.62 110 LEU A C 1
ATOM 887 O O . LEU A 1 110 ? 23.044 12.349 -33.818 1.00 96.62 110 LEU A O 1
ATOM 891 N N . LEU A 1 111 ? 24.070 10.377 -33.456 1.00 96.56 111 LEU A N 1
ATOM 892 C CA . LEU A 1 111 ? 24.060 10.456 -31.998 1.00 96.56 111 LEU A CA 1
ATOM 893 C C . LEU A 1 111 ? 24.919 11.617 -31.486 1.00 96.56 111 LEU A C 1
ATOM 895 O O . LEU A 1 111 ? 24.506 12.316 -30.571 1.00 96.56 111 LEU A O 1
ATOM 899 N N . GLU A 1 112 ? 26.074 11.875 -32.088 1.00 96.06 112 GLU A N 1
ATOM 900 C CA . GLU A 1 112 ? 26.921 13.017 -31.734 1.00 96.06 112 GLU A CA 1
ATOM 901 C C . GLU A 1 112 ? 26.201 14.348 -32.000 1.00 96.06 112 GLU A C 1
ATOM 903 O O . GLU A 1 112 ? 26.230 15.255 -31.170 1.00 96.06 112 GLU A O 1
ATOM 908 N N . LYS A 1 113 ? 25.479 14.444 -33.124 1.00 96.12 113 LYS A N 1
ATOM 909 C CA . LYS A 1 113 ? 24.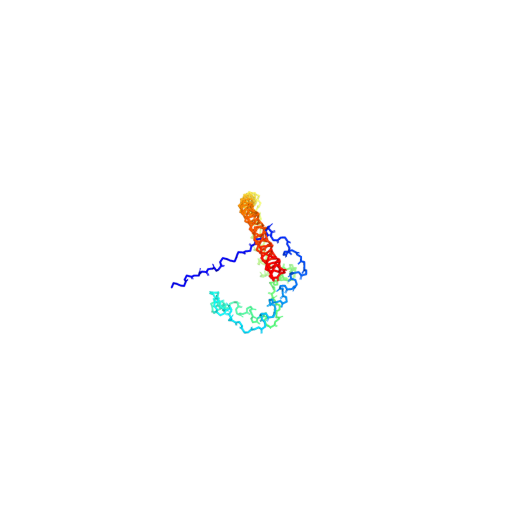743 15.656 -33.517 1.00 96.12 113 LYS A CA 1
ATOM 910 C C . LYS A 1 113 ? 23.498 15.925 -32.672 1.00 96.12 113 LYS A C 1
ATOM 912 O O . LYS A 1 113 ? 23.229 17.079 -32.343 1.00 96.12 113 LYS A O 1
ATOM 917 N N . TYR A 1 114 ? 22.712 14.895 -32.356 1.00 96.69 114 TYR A N 1
ATOM 918 C CA . TYR A 1 114 ? 21.377 15.061 -31.756 1.00 96.69 114 TYR A CA 1
ATOM 919 C C . TYR A 1 114 ? 21.201 14.385 -30.396 1.00 96.69 114 TYR A C 1
ATOM 921 O O . TYR A 1 114 ? 20.210 14.648 -29.710 1.00 96.69 114 TYR A O 1
ATOM 929 N N . GLY A 1 115 ? 22.131 13.527 -29.986 1.00 96.19 115 GLY A N 1
ATOM 930 C CA . GLY A 1 115 ? 22.010 12.699 -28.789 1.00 96.19 115 GLY A CA 1
ATOM 931 C C . GLY A 1 115 ? 21.911 13.522 -27.516 1.00 96.19 115 GLY A C 1
ATOM 932 O O . GLY A 1 115 ? 21.006 13.288 -26.724 1.00 96.19 115 GLY A O 1
ATOM 933 N N . ILE A 1 116 ? 22.765 14.539 -27.360 1.00 95.94 116 ILE A N 1
ATOM 934 C CA . ILE A 1 116 ? 22.749 15.413 -26.176 1.00 95.94 116 ILE A CA 1
ATOM 935 C C . ILE A 1 116 ? 21.397 16.127 -26.062 1.00 95.94 116 ILE A C 1
ATOM 937 O O . ILE A 1 116 ? 20.757 16.060 -25.019 1.00 95.94 116 ILE A O 1
ATOM 941 N N . ASN A 1 117 ? 20.924 16.742 -27.149 1.00 95.69 117 ASN A N 1
ATOM 942 C CA . ASN A 1 117 ? 19.649 17.466 -27.157 1.00 95.69 117 ASN A CA 1
ATOM 943 C C . ASN A 1 117 ? 18.447 16.541 -26.914 1.00 95.69 117 ASN A C 1
ATOM 945 O O . ASN A 1 117 ? 17.499 16.910 -26.229 1.00 95.69 117 ASN A O 1
ATOM 949 N N . THR A 1 118 ? 18.475 15.328 -27.464 1.00 96.62 118 THR A N 1
ATOM 950 C CA . THR A 1 118 ? 17.403 14.345 -27.251 1.00 96.62 118 THR A CA 1
ATOM 951 C C . THR A 1 118 ? 17.396 13.859 -25.806 1.00 96.62 118 THR A C 1
ATOM 953 O O . THR A 1 118 ? 16.335 13.748 -25.193 1.00 96.62 118 THR A O 1
ATOM 956 N N . TRP A 1 119 ? 18.580 13.607 -25.245 1.00 96.25 119 TRP A N 1
ATOM 957 C CA . TRP A 1 119 ? 18.733 13.159 -23.869 1.00 96.25 119 TRP A CA 1
ATOM 958 C C . TRP A 1 119 ? 18.269 14.222 -22.872 1.00 96.25 119 TRP A C 1
ATOM 960 O O . TRP A 1 119 ? 17.518 13.895 -21.959 1.00 96.25 119 TRP A O 1
ATOM 970 N N . THR A 1 120 ? 18.620 15.496 -23.070 1.00 97.19 120 THR A N 1
ATOM 971 C CA . THR A 1 120 ? 18.165 16.577 -22.181 1.00 97.19 120 THR A CA 1
ATOM 972 C C . THR A 1 120 ? 16.653 16.777 -22.233 1.00 97.19 120 THR A C 1
ATOM 974 O O . THR A 1 120 ? 16.027 16.952 -21.189 1.00 97.19 120 THR A O 1
ATOM 977 N N . VAL A 1 121 ? 16.036 16.694 -23.416 1.00 97.81 121 VAL A N 1
ATOM 978 C CA . VAL A 1 121 ? 14.571 16.767 -23.553 1.00 97.81 121 VAL A CA 1
ATOM 979 C C . VAL A 1 121 ? 13.894 15.585 -22.864 1.00 97.81 121 VAL A C 1
ATOM 981 O O . VAL A 1 121 ? 12.913 15.780 -22.148 1.00 97.81 121 VAL A O 1
ATOM 984 N N . ASN A 1 122 ? 14.410 14.369 -23.053 1.00 97.94 122 ASN A N 1
ATOM 985 C CA . ASN A 1 122 ? 13.874 13.185 -22.387 1.00 97.94 122 ASN A CA 1
ATOM 986 C C . ASN A 1 122 ? 14.004 13.299 -20.863 1.00 97.94 122 ASN A C 1
ATOM 988 O O . ASN A 1 122 ? 13.037 13.059 -20.146 1.00 97.94 122 ASN A O 1
ATOM 992 N N . HIS A 1 123 ? 15.160 13.748 -20.377 1.00 97.81 123 HIS A N 1
ATOM 993 C CA . HIS A 1 123 ? 15.388 13.976 -18.958 1.00 97.81 123 HIS A CA 1
ATOM 994 C C . HIS A 1 123 ? 14.387 14.981 -18.379 1.00 97.81 123 HIS A C 1
ATOM 996 O O . HIS A 1 123 ? 13.716 14.671 -17.401 1.00 97.81 123 HIS A O 1
ATOM 1002 N N . PHE A 1 124 ? 14.180 16.122 -19.042 1.00 98.12 124 PHE A N 1
ATOM 1003 C CA . PHE A 1 124 ? 13.180 17.112 -18.634 1.00 98.12 124 PHE A CA 1
ATOM 1004 C C . PHE A 1 124 ? 11.752 16.535 -18.584 1.00 98.12 124 PHE A C 1
ATOM 1006 O O . PHE A 1 124 ? 10.976 16.838 -17.677 1.00 98.12 124 PHE A O 1
ATOM 1013 N N . GLN A 1 125 ? 11.383 15.683 -19.546 1.00 98.25 125 GLN A N 1
ATOM 1014 C CA . GLN A 1 125 ? 10.083 15.002 -19.538 1.00 98.25 125 GLN A CA 1
ATOM 1015 C C . GLN A 1 125 ? 9.952 14.032 -18.359 1.00 98.25 125 GLN A C 1
ATOM 1017 O O . GLN A 1 125 ? 8.892 13.988 -17.732 1.00 98.25 125 GLN A O 1
ATOM 1022 N N . LEU A 1 126 ? 11.014 13.288 -18.038 1.00 98.31 126 LEU A N 1
ATOM 1023 C CA . LEU A 1 126 ? 11.048 12.377 -16.894 1.00 98.31 126 LEU A CA 1
ATOM 1024 C C . LEU A 1 126 ? 10.970 13.130 -15.565 1.00 98.31 126 LEU A C 1
ATOM 1026 O O . LEU A 1 126 ? 10.191 12.739 -14.701 1.00 98.31 126 LEU A O 1
ATOM 1030 N N . GLU A 1 127 ? 11.703 14.233 -15.414 1.00 98.19 127 GLU A N 1
ATOM 1031 C CA . GLU A 1 127 ? 11.623 15.087 -14.224 1.00 98.19 127 GLU A CA 1
ATOM 1032 C C . GLU A 1 127 ? 10.210 15.644 -14.035 1.00 98.19 127 GLU A C 1
ATOM 1034 O O . GLU A 1 127 ? 9.653 15.585 -12.937 1.00 98.19 127 GLU A O 1
ATOM 1039 N N . LYS A 1 128 ? 9.578 16.116 -15.117 1.00 98.19 128 LYS A N 1
ATOM 1040 C CA . LYS A 1 128 ? 8.191 16.589 -15.078 1.00 98.19 128 LYS A CA 1
ATOM 1041 C C . LYS A 1 128 ? 7.217 15.477 -14.689 1.00 98.19 128 LYS A C 1
ATOM 1043 O O . LYS A 1 128 ? 6.314 15.714 -13.891 1.00 98.19 128 LYS A O 1
ATOM 1048 N N . LEU A 1 129 ? 7.384 14.276 -15.241 1.00 98.38 129 LEU A N 1
ATOM 1049 C CA . LEU A 1 129 ? 6.552 13.123 -14.899 1.00 98.38 129 LEU A CA 1
ATOM 1050 C C . LEU A 1 129 ? 6.728 12.730 -13.428 1.00 98.38 129 LEU A C 1
ATOM 1052 O O . LEU A 1 129 ? 5.733 12.516 -12.741 1.00 98.38 129 LEU A O 1
ATOM 1056 N N . SER A 1 130 ? 7.967 12.705 -12.931 1.00 98.31 130 SER A N 1
ATOM 1057 C CA . SER A 1 130 ? 8.270 12.441 -11.521 1.00 98.31 130 SER A CA 1
ATOM 1058 C C . SER A 1 130 ? 7.603 13.469 -10.610 1.00 98.31 130 SER A C 1
ATOM 1060 O O . SER A 1 130 ? 6.903 13.099 -9.672 1.00 98.31 130 SER A O 1
ATOM 1062 N N . SER A 1 131 ? 7.743 14.759 -10.929 1.00 98.38 131 SER A N 1
ATOM 1063 C CA . SER A 1 131 ? 7.119 15.840 -10.164 1.00 98.38 131 SER A CA 1
ATOM 1064 C C . SER A 1 131 ? 5.592 15.720 -10.144 1.00 98.38 131 SER A C 1
ATOM 1066 O O . SER A 1 131 ? 4.981 15.844 -9.084 1.00 98.38 131 SER A O 1
ATOM 1068 N N . ASN A 1 132 ? 4.964 15.398 -11.279 1.00 98.31 132 ASN A N 1
ATOM 1069 C CA . ASN A 1 132 ? 3.520 15.172 -11.332 1.00 98.31 132 ASN A CA 1
ATOM 1070 C C . ASN A 1 132 ? 3.095 14.007 -10.422 1.00 98.31 132 ASN A C 1
ATOM 1072 O O . ASN A 1 132 ? 2.180 14.171 -9.615 1.00 98.31 132 ASN A O 1
ATOM 1076 N N . LEU A 1 133 ? 3.786 12.865 -10.486 1.00 98.44 133 LEU A N 1
ATOM 1077 C CA . LEU A 1 133 ? 3.490 11.714 -9.626 1.00 98.44 133 LEU A CA 1
ATOM 1078 C C . LEU A 1 133 ? 3.658 12.044 -8.138 1.00 98.44 133 LEU A C 1
ATOM 1080 O O . LEU A 1 133 ? 2.841 11.629 -7.319 1.00 98.44 133 LEU A O 1
ATOM 1084 N N . GLU A 1 134 ? 4.675 12.824 -7.770 1.00 98.31 134 GLU A N 1
ATOM 1085 C CA . GLU A 1 134 ? 4.860 13.293 -6.394 1.00 98.31 134 GLU A CA 1
ATOM 1086 C C . GLU A 1 134 ? 3.704 14.188 -5.931 1.00 98.31 134 GLU A C 1
ATOM 1088 O O . GLU A 1 134 ? 3.230 14.048 -4.799 1.00 98.31 134 GLU A O 1
ATOM 1093 N N . THR A 1 135 ? 3.207 15.073 -6.802 1.00 98.44 135 THR A N 1
ATOM 1094 C CA . THR A 1 135 ? 2.048 15.919 -6.480 1.00 98.44 135 THR A CA 1
ATOM 1095 C C . THR A 1 135 ? 0.767 15.106 -6.310 1.00 98.44 135 THR A C 1
ATOM 1097 O O . THR A 1 135 ? 0.049 15.315 -5.331 1.00 98.44 135 THR A O 1
ATOM 1100 N N . GLU A 1 136 ? 0.505 14.134 -7.188 1.00 98.25 136 GLU A N 1
ATOM 1101 C CA . GLU A 1 136 ? -0.650 13.235 -7.080 1.00 98.25 136 GLU A CA 1
ATOM 1102 C C . GLU A 1 136 ? -0.579 12.383 -5.810 1.00 98.25 136 GLU A C 1
ATOM 1104 O O . GLU A 1 136 ? -1.559 12.258 -5.075 1.00 98.25 136 GLU A O 1
ATOM 1109 N N . LEU A 1 137 ? 0.602 11.855 -5.493 1.00 98.38 137 LEU A N 1
ATOM 1110 C CA . LEU A 1 137 ? 0.845 11.092 -4.275 1.00 98.38 137 LEU A CA 1
ATOM 1111 C C . LEU A 1 137 ? 0.600 11.954 -3.030 1.00 98.38 137 LEU A C 1
ATOM 1113 O O . LEU A 1 137 ? -0.067 11.508 -2.093 1.00 98.38 137 LEU A O 1
ATOM 1117 N N . SER A 1 138 ? 1.112 13.187 -3.009 1.00 98.25 138 SER A N 1
ATOM 1118 C CA . SER A 1 138 ? 0.888 14.131 -1.909 1.00 98.25 138 SER A CA 1
ATOM 1119 C C . SER A 1 138 ? -0.603 14.429 -1.724 1.00 98.25 138 SER A C 1
ATOM 1121 O O . SER A 1 138 ? -1.123 14.341 -0.611 1.00 98.25 138 SER A O 1
ATOM 1123 N N . TYR A 1 139 ? -1.312 14.672 -2.826 1.00 98.25 139 TYR A N 1
ATOM 1124 C CA . TYR A 1 139 ? -2.752 14.901 -2.834 1.00 98.25 139 TYR A CA 1
ATOM 1125 C C . TYR A 1 139 ? -3.540 13.701 -2.286 1.00 98.25 139 TYR A C 1
ATOM 1127 O O . TYR A 1 139 ? -4.368 13.858 -1.388 1.00 98.25 139 TYR A O 1
ATOM 1135 N N . LEU A 1 140 ? -3.243 12.482 -2.749 1.00 98.25 140 LEU A N 1
ATOM 1136 C CA . LEU A 1 140 ? -3.881 11.257 -2.253 1.00 98.25 140 LEU A CA 1
ATOM 1137 C C . LEU A 1 140 ? -3.586 11.012 -0.769 1.00 98.25 140 LEU A C 1
ATOM 1139 O O . LEU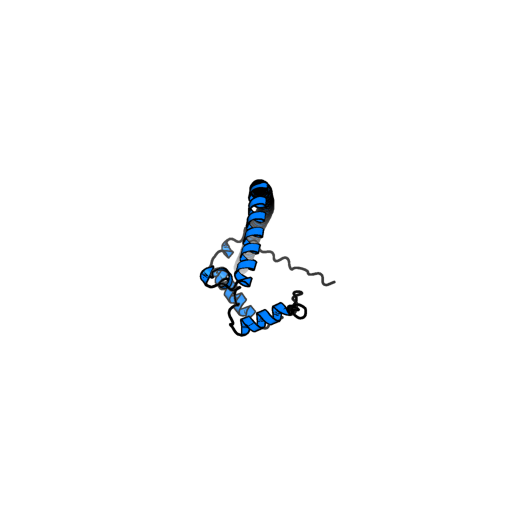 A 1 140 ? -4.473 10.586 -0.021 1.00 98.25 140 LEU A O 1
ATOM 1143 N N . LYS A 1 141 ? -2.366 11.313 -0.309 1.00 98.25 141 LYS A N 1
ATOM 1144 C CA . LYS A 1 141 ? -2.024 11.262 1.119 1.00 98.25 141 LYS A CA 1
ATOM 1145 C C . LYS A 1 141 ? -2.848 12.260 1.920 1.00 98.25 141 LYS A C 1
ATOM 1147 O O . LYS A 1 141 ? -3.370 11.888 2.969 1.00 98.25 141 LYS A O 1
ATOM 1152 N N . GLU A 1 142 ? -3.000 13.492 1.446 1.00 98.06 142 GLU A N 1
ATOM 1153 C CA . GLU A 1 142 ? -3.814 14.503 2.123 1.00 98.06 142 GLU A CA 1
ATOM 1154 C C . GLU A 1 142 ? -5.287 14.087 2.197 1.00 98.06 142 GLU A C 1
ATOM 1156 O O . GLU A 1 142 ? -5.879 14.143 3.278 1.00 98.06 142 GLU A O 1
ATOM 1161 N N . GLN A 1 143 ? -5.857 13.580 1.100 1.00 98.00 143 GLN A N 1
ATOM 1162 C CA . GLN A 1 143 ? -7.218 13.039 1.086 1.00 98.00 143 GLN A CA 1
ATOM 1163 C C . GLN A 1 143 ? -7.388 11.893 2.089 1.00 98.00 143 GLN A C 1
ATOM 1165 O O . GLN A 1 143 ? -8.319 11.897 2.898 1.00 98.00 143 GLN A O 1
ATOM 1170 N N . THR A 1 144 ? -6.456 10.937 2.080 1.00 97.62 144 THR A N 1
ATOM 1171 C CA . THR A 1 144 ? -6.462 9.782 2.988 1.00 97.62 144 THR A CA 1
ATOM 1172 C C . THR A 1 144 ? -6.376 10.239 4.443 1.00 97.62 144 THR A C 1
ATOM 1174 O O . THR A 1 144 ? -7.153 9.793 5.289 1.00 97.62 144 THR A O 1
ATOM 1177 N N . LEU A 1 145 ? -5.493 11.193 4.749 1.00 97.56 145 LEU A N 1
ATOM 1178 C CA . LEU A 1 145 ? -5.371 11.788 6.080 1.00 97.56 145 LEU A CA 1
ATOM 1179 C C . LEU A 1 145 ? -6.632 12.556 6.489 1.00 97.56 145 LEU A C 1
ATOM 1181 O O . LEU A 1 145 ? -7.044 12.463 7.646 1.00 97.56 145 LEU A O 1
ATOM 1185 N N . GLY A 1 146 ? -7.256 13.299 5.574 1.00 97.69 146 GLY A N 1
ATOM 1186 C CA . GLY A 1 146 ? -8.524 13.991 5.805 1.00 97.69 146 GLY A CA 1
ATOM 1187 C C . GLY A 1 146 ? -9.632 13.017 6.200 1.00 97.69 146 GLY A C 1
ATOM 1188 O O . GLY A 1 146 ? -10.293 13.199 7.225 1.00 97.69 146 GLY A O 1
ATOM 1189 N N . LEU A 1 147 ? -9.752 11.919 5.459 1.00 97.06 147 LEU A N 1
ATOM 1190 C CA . LEU A 1 147 ? -10.699 10.849 5.739 1.00 97.06 147 LEU A CA 1
ATOM 1191 C C . LEU A 1 147 ? -10.386 10.129 7.063 1.00 97.06 147 LEU A C 1
ATOM 1193 O O . LEU A 1 147 ? -11.296 9.903 7.861 1.00 97.06 147 LEU A O 1
ATOM 1197 N N . HIS A 1 148 ? -9.118 9.847 7.380 1.00 95.88 148 HIS A N 1
ATOM 1198 C CA . HIS A 1 148 ? -8.742 9.298 8.689 1.00 95.88 148 HIS A CA 1
ATOM 1199 C C . HIS A 1 148 ? -9.080 10.244 9.844 1.00 95.88 148 HIS A C 1
ATOM 1201 O O . HIS A 1 148 ? -9.553 9.785 10.884 1.00 95.88 148 HIS A O 1
ATOM 1207 N N . LYS A 1 149 ? -8.872 11.558 9.683 1.00 96.75 149 LYS A N 1
ATOM 1208 C CA . LYS A 1 149 ? -9.245 12.563 10.693 1.00 96.75 149 LYS A CA 1
ATOM 1209 C C . LYS A 1 149 ? -10.755 12.568 10.929 1.00 96.75 149 LYS A C 1
ATOM 1211 O O . LYS A 1 149 ? -11.175 12.525 12.084 1.00 96.75 149 LYS A O 1
ATOM 1216 N N . GLN A 1 150 ? -11.552 12.567 9.860 1.00 95.75 150 GLN A N 1
ATOM 1217 C CA . GLN A 1 150 ? -13.014 12.508 9.943 1.00 95.75 150 GLN A CA 1
ATOM 1218 C C . GLN A 1 150 ? -13.491 11.217 10.618 1.00 95.75 150 GLN A C 1
ATOM 1220 O O . GLN A 1 150 ? -14.247 11.284 11.587 1.00 95.75 150 GLN A O 1
ATOM 1225 N N . ARG A 1 151 ? -12.986 10.051 10.186 1.00 94.38 151 ARG A N 1
ATOM 1226 C CA . ARG A 1 151 ? -13.295 8.755 10.814 1.00 94.38 151 ARG A CA 1
ATOM 1227 C C . ARG A 1 151 ? -12.930 8.752 12.293 1.00 94.38 151 ARG A C 1
ATOM 1229 O O . ARG A 1 151 ? -13.747 8.392 13.130 1.00 94.38 151 ARG A O 1
ATOM 1236 N N . LYS A 1 152 ? -11.730 9.215 12.647 1.00 95.25 152 LYS A N 1
ATOM 1237 C CA . LYS A 1 152 ? -11.289 9.277 14.044 1.00 95.25 152 LYS A CA 1
ATOM 1238 C C . LYS A 1 152 ? -12.204 10.160 14.894 1.00 95.25 152 LYS A C 1
ATOM 1240 O O . LYS A 1 152 ? -12.561 9.753 15.995 1.00 95.25 152 LYS A O 1
ATOM 1245 N N . ALA A 1 153 ? -12.585 11.339 14.401 1.00 95.81 153 ALA A N 1
ATOM 1246 C CA . ALA A 1 153 ? -13.505 12.225 15.110 1.00 95.81 153 ALA A CA 1
ATOM 1247 C C . ALA A 1 153 ? -14.871 11.556 15.332 1.00 95.81 153 ALA A C 1
ATOM 1249 O O . ALA A 1 153 ? -15.358 11.549 16.460 1.00 95.81 153 ALA A O 1
ATOM 1250 N N . PHE A 1 154 ? -15.430 10.927 14.292 1.00 94.19 154 PHE A N 1
ATOM 1251 C CA . PHE A 1 154 ? -16.693 10.194 14.380 1.00 94.19 154 PHE A CA 1
ATOM 1252 C C . PHE A 1 154 ? -16.623 9.050 15.401 1.00 94.19 154 PHE A C 1
ATOM 1254 O O . PHE A 1 154 ? -17.451 8.980 16.303 1.00 94.19 154 PHE A O 1
ATOM 1261 N N . HIS A 1 155 ? -15.594 8.201 15.330 1.00 93.75 155 HIS A N 1
ATOM 1262 C CA . HIS A 1 155 ? -15.467 7.031 16.206 1.00 93.75 155 HIS A CA 1
ATOM 1263 C C . HIS A 1 155 ? -15.286 7.438 17.671 1.00 93.75 155 HIS A C 1
ATOM 1265 O O . HIS A 1 155 ? -15.865 6.820 18.557 1.00 93.75 155 HIS A O 1
ATOM 1271 N N . LEU A 1 156 ? -14.499 8.484 17.945 1.00 94.31 156 LEU A N 1
ATOM 1272 C CA . LEU A 1 156 ? -14.317 8.981 19.310 1.00 94.31 156 LEU A CA 1
ATOM 1273 C C . LEU A 1 156 ? -15.598 9.612 19.864 1.00 94.31 156 LEU A C 1
ATOM 1275 O O . LEU A 1 156 ? -15.868 9.494 21.058 1.00 94.31 156 LEU A O 1
ATOM 1279 N N . ASP A 1 157 ? -16.392 10.273 19.024 1.00 95.38 157 ASP A N 1
ATOM 1280 C CA . ASP A 1 157 ? -17.673 10.828 19.447 1.00 95.38 157 ASP A CA 1
ATOM 1281 C C . ASP A 1 157 ? -18.692 9.731 19.778 1.00 95.38 157 ASP A C 1
ATOM 1283 O O . ASP A 1 157 ? -19.245 9.715 20.881 1.00 95.38 157 ASP A O 1
ATOM 1287 N N . GLN A 1 158 ? -18.843 8.748 18.884 1.00 94.00 158 GLN A N 1
ATOM 1288 C CA . GLN A 1 158 ? -19.707 7.589 19.119 1.00 94.00 158 GLN A CA 1
ATOM 1289 C C . GLN A 1 158 ? -19.230 6.754 20.311 1.00 94.00 158 GLN A C 1
ATOM 1291 O O . GLN A 1 158 ? -20.037 6.382 21.159 1.00 94.00 158 GLN A O 1
ATOM 1296 N N . GLY A 1 159 ? -17.920 6.547 20.465 1.00 93.31 159 GLY A N 1
ATOM 1297 C CA . GLY A 1 159 ? -17.346 5.858 21.622 1.00 93.31 159 GLY A CA 1
ATOM 1298 C C . GLY A 1 159 ? -17.709 6.535 22.948 1.00 93.31 159 GLY A C 1
ATOM 1299 O O . GLY A 1 159 ? -18.167 5.870 23.878 1.00 93.31 159 GLY A O 1
ATOM 1300 N N . ARG A 1 160 ? -17.614 7.873 23.025 1.00 95.06 160 ARG A N 1
ATOM 1301 C CA . ARG A 1 160 ? -18.064 8.639 24.205 1.00 95.06 160 ARG A CA 1
ATOM 1302 C C . ARG A 1 160 ? -19.562 8.479 24.447 1.00 95.06 160 ARG A C 1
ATOM 1304 O O . ARG A 1 160 ? -19.987 8.341 25.595 1.00 95.06 160 ARG A O 1
ATOM 1311 N N . ARG A 1 161 ? -20.372 8.494 23.385 1.00 95.50 161 ARG A N 1
ATOM 1312 C CA . ARG A 1 161 ? -21.822 8.303 23.488 1.00 95.50 161 ARG A CA 1
ATOM 1313 C C . ARG A 1 161 ? -22.171 6.915 24.028 1.00 95.50 161 ARG A C 1
ATOM 1315 O O . ARG A 1 161 ? -23.005 6.815 24.928 1.00 95.50 161 ARG A O 1
ATOM 1322 N N . ILE A 1 162 ? -21.504 5.874 23.538 1.00 94.44 162 ILE A N 1
ATOM 1323 C CA . ILE A 1 162 ? -21.650 4.496 24.016 1.00 94.44 162 ILE A CA 1
ATOM 1324 C C . ILE A 1 162 ? -21.242 4.401 25.489 1.00 94.44 162 ILE A C 1
ATOM 1326 O O . ILE A 1 162 ? -21.976 3.818 26.281 1.00 94.44 162 ILE A O 1
ATOM 1330 N N . GLU A 1 163 ? -20.132 5.016 25.899 1.00 94.81 163 GLU A N 1
ATOM 1331 C CA . GLU A 1 163 ? -19.693 5.006 27.301 1.00 94.81 163 GLU A CA 1
ATOM 1332 C C . GLU A 1 163 ? -20.718 5.674 28.236 1.00 94.81 163 GLU A C 1
ATOM 1334 O O . GLU A 1 163 ? -21.021 5.158 29.313 1.00 94.81 163 GLU A O 1
ATOM 1339 N N . GLN A 1 164 ? -21.312 6.795 27.814 1.00 97.00 164 GLN A N 1
ATOM 1340 C CA . GLN A 1 164 ? -22.393 7.447 28.558 1.00 97.00 164 GLN A CA 1
ATOM 1341 C C . GLN A 1 164 ? -23.628 6.549 28.681 1.00 97.00 164 GLN A C 1
ATOM 1343 O O . GLN A 1 164 ? -24.222 6.470 29.755 1.00 97.00 164 GLN A O 1
ATOM 1348 N N . LEU A 1 165 ? -24.025 5.881 27.595 1.00 97.38 165 LEU A N 1
ATOM 1349 C CA . LEU A 1 165 ? -25.158 4.956 27.600 1.00 97.38 165 LEU A CA 1
ATOM 1350 C C . LEU A 1 165 ? -24.882 3.740 28.492 1.00 97.38 165 LEU A C 1
ATOM 1352 O O . LEU A 1 165 ? -25.751 3.372 29.276 1.00 97.38 165 LEU A O 1
ATOM 1356 N N . LYS A 1 166 ? -23.663 3.187 28.459 1.00 96.06 166 LYS A N 1
ATOM 1357 C CA . LYS A 1 166 ? -23.222 2.106 29.354 1.00 96.06 166 LYS A CA 1
ATOM 1358 C C . LYS A 1 166 ? -23.318 2.513 30.828 1.00 96.06 166 LYS A C 1
ATOM 1360 O O . LYS A 1 166 ? -23.820 1.736 31.635 1.00 96.06 166 LYS A O 1
ATOM 1365 N N . LYS A 1 167 ? -22.892 3.733 31.181 1.00 97.25 167 LYS A N 1
ATOM 1366 C CA . LYS A 1 167 ? -23.020 4.265 32.553 1.00 97.25 167 LYS A CA 1
ATOM 1367 C C . LYS A 1 167 ? -24.482 4.383 32.974 1.00 97.25 167 LYS A C 1
ATOM 1369 O O . LYS A 1 167 ? -24.861 3.786 33.971 1.00 97.25 167 LYS A O 1
ATOM 1374 N N . LYS A 1 168 ? -25.319 5.034 32.158 1.00 97.62 168 LYS A N 1
ATOM 1375 C CA . LYS A 1 168 ? -26.763 5.158 32.431 1.00 97.62 168 LYS A CA 1
ATOM 1376 C C . LYS A 1 168 ? -27.453 3.806 32.580 1.00 97.62 168 LYS A C 1
ATOM 1378 O O . LYS A 1 168 ? -28.314 3.650 33.436 1.00 97.62 168 LYS A O 1
ATOM 1383 N N . PHE A 1 169 ? -27.076 2.837 31.752 1.00 97.88 169 PHE A N 1
ATOM 1384 C CA . PHE A 1 169 ? -27.596 1.479 31.831 1.00 97.88 169 PHE A CA 1
ATOM 1385 C C . PHE A 1 169 ? -27.208 0.806 33.152 1.00 97.88 169 PHE A C 1
ATOM 1387 O O . PHE A 1 169 ? -28.074 0.282 33.847 1.00 97.88 169 PHE A O 1
ATOM 1394 N N . LYS A 1 170 ? -25.932 0.889 33.548 1.00 97.62 170 LYS A N 1
ATOM 1395 C CA . LYS A 1 170 ? -25.458 0.358 34.832 1.00 97.62 170 LYS A CA 1
ATOM 1396 C C . LYS A 1 170 ? -26.143 1.035 36.020 1.00 97.62 170 LYS A C 1
ATOM 1398 O O . LYS A 1 170 ? -26.550 0.350 36.952 1.00 97.62 170 LYS A O 1
ATOM 1403 N N . ASP A 1 171 ? -26.303 2.353 35.970 1.00 97.31 171 ASP A N 1
ATOM 1404 C CA . ASP A 1 171 ? -27.003 3.111 37.005 1.00 97.31 171 ASP A CA 1
ATOM 1405 C C . ASP A 1 171 ? -28.468 2.673 37.100 1.00 97.31 171 ASP A C 1
ATOM 1407 O O . ASP A 1 171 ? -28.939 2.403 38.197 1.00 97.31 171 ASP A O 1
ATOM 1411 N N . SER A 1 172 ? -29.157 2.494 35.966 1.00 97.38 172 SER A N 1
ATOM 1412 C CA . SER A 1 172 ? -30.542 2.005 35.931 1.00 97.38 172 SER A CA 1
ATOM 1413 C C . SER A 1 172 ? -30.695 0.592 36.500 1.00 97.38 172 SER A C 1
ATOM 1415 O O . SER A 1 172 ? -31.690 0.305 37.164 1.00 97.38 172 SER A O 1
ATOM 1417 N N . ILE A 1 173 ? -29.732 -0.301 36.251 1.00 97.44 173 ILE A N 1
ATOM 1418 C CA . ILE A 1 173 ? -29.722 -1.638 36.860 1.00 97.44 173 ILE A CA 1
ATOM 1419 C C . ILE A 1 173 ? -29.549 -1.516 38.374 1.00 97.44 173 ILE A C 1
ATOM 1421 O O . ILE A 1 173 ? -30.301 -2.126 39.128 1.00 97.44 173 ILE A O 1
ATOM 1425 N N . ASN A 1 174 ? -28.594 -0.700 38.824 1.00 97.19 174 ASN A N 1
ATOM 1426 C CA . ASN A 1 174 ? -28.343 -0.499 40.248 1.00 97.19 174 ASN A CA 1
ATOM 1427 C C . ASN A 1 174 ? -29.556 0.110 40.960 1.00 97.19 174 ASN A C 1
ATOM 1429 O O . ASN A 1 174 ? -29.880 -0.324 42.06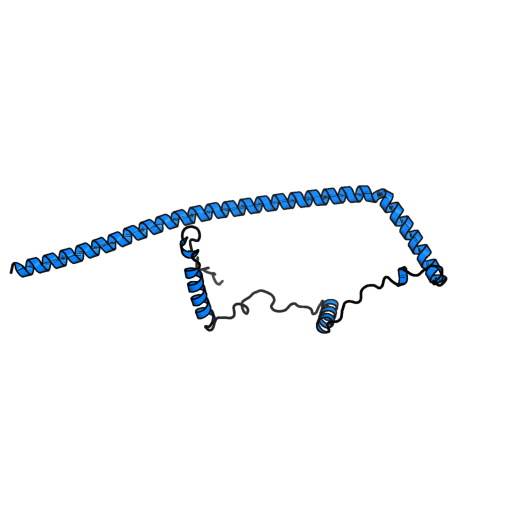1 1.00 97.19 174 ASN A O 1
ATOM 1433 N N . THR A 1 175 ? -30.243 1.081 40.350 1.00 97.25 175 THR A N 1
ATOM 1434 C CA . THR A 1 175 ? -31.453 1.673 40.936 1.00 97.25 175 THR A CA 1
ATOM 1435 C C . THR A 1 175 ? -32.584 0.662 41.023 1.00 97.25 175 THR A C 1
ATOM 1437 O O . THR A 1 175 ? -33.255 0.611 42.046 1.00 97.25 175 THR A O 1
ATOM 1440 N N . ASN A 1 176 ? -32.778 -0.173 39.996 1.00 96.81 176 ASN A N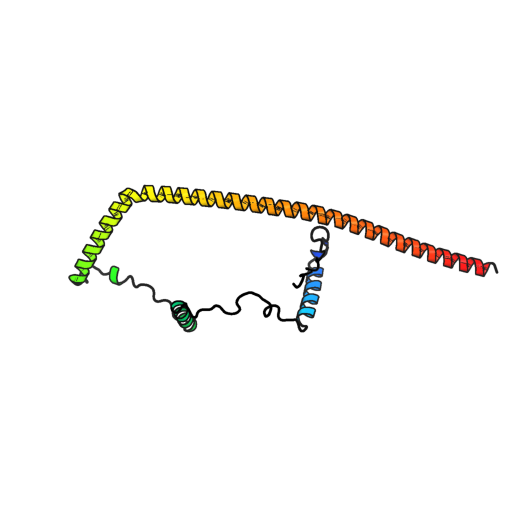 1
ATOM 1441 C CA . ASN A 1 176 ? -33.793 -1.225 40.044 1.00 96.81 176 ASN A CA 1
ATOM 1442 C C . ASN A 1 176 ? -33.481 -2.246 41.143 1.00 96.81 176 ASN A C 1
ATOM 1444 O O . ASN A 1 176 ? -34.358 -2.561 41.937 1.00 96.81 176 ASN A O 1
ATOM 1448 N N . LEU A 1 177 ? -32.222 -2.673 41.265 1.00 96.94 177 LEU A N 1
ATOM 1449 C CA . LEU A 1 177 ? -31.801 -3.594 42.321 1.00 96.94 177 LEU A CA 1
ATOM 1450 C C . LEU A 1 177 ? -31.978 -2.991 43.726 1.00 96.94 177 LEU A C 1
ATOM 1452 O O . LEU A 1 177 ? -32.427 -3.667 44.646 1.00 96.94 177 LEU A O 1
ATOM 1456 N N . GLN A 1 178 ? -31.649 -1.708 43.906 1.00 96.44 178 GLN A N 1
ATOM 1457 C CA . GLN A 1 178 ? -31.873 -1.003 45.173 1.00 96.44 178 GLN A CA 1
ATOM 1458 C C . GLN A 1 178 ? -33.362 -0.907 45.523 1.00 96.44 178 GLN A C 1
ATOM 1460 O O . GLN A 1 178 ? -33.716 -1.038 46.693 1.00 96.44 178 GLN A O 1
ATOM 1465 N N . LEU A 1 179 ? -34.226 -0.693 44.526 1.00 96.50 179 LEU A N 1
ATOM 1466 C CA . LEU A 1 179 ? -35.675 -0.682 44.715 1.00 96.50 17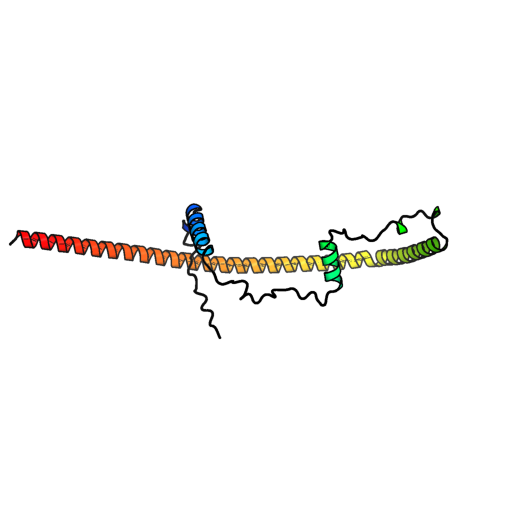9 LEU A CA 1
ATOM 1467 C C . LEU A 1 179 ? -36.202 -2.068 45.096 1.00 96.50 179 LEU A C 1
ATOM 1469 O O . LEU A 1 179 ? -36.969 -2.162 46.048 1.00 96.50 179 LEU A O 1
ATOM 1473 N N . GLU A 1 180 ? -35.766 -3.131 44.416 1.00 95.69 180 GLU A N 1
ATOM 1474 C CA . GLU A 1 180 ? -36.144 -4.513 44.748 1.00 95.69 180 GLU A CA 1
ATOM 1475 C C . GLU A 1 180 ? -35.753 -4.874 46.189 1.00 95.69 180 GLU A C 1
ATOM 1477 O O . GLU A 1 180 ? -36.591 -5.352 46.952 1.00 95.69 180 GLU A O 1
ATOM 1482 N N . LEU A 1 181 ? -34.526 -4.542 46.607 1.00 96.19 181 LEU A N 1
ATOM 1483 C CA . LEU A 1 181 ? -34.068 -4.753 47.985 1.00 96.19 181 LEU A CA 1
ATOM 1484 C C . LEU A 1 181 ? -34.873 -3.938 49.008 1.00 96.19 181 LEU A C 1
ATOM 1486 O O . LEU A 1 181 ? -35.177 -4.435 50.092 1.00 96.19 181 LEU A O 1
ATOM 1490 N N . ALA A 1 182 ? -35.221 -2.688 48.692 1.00 95.31 182 ALA A N 1
ATOM 1491 C CA . ALA A 1 182 ? -36.033 -1.855 49.575 1.00 95.31 182 ALA A CA 1
ATOM 1492 C C . ALA A 1 182 ? -37.461 -2.406 49.728 1.00 95.31 182 ALA A C 1
ATOM 1494 O O . ALA A 1 182 ? -38.002 -2.397 50.833 1.00 95.31 182 ALA A O 1
ATOM 1495 N N . VAL A 1 183 ? -38.059 -2.914 48.645 1.00 95.19 183 VAL A N 1
ATOM 1496 C CA . VAL A 1 183 ? -39.377 -3.568 48.678 1.00 95.19 183 VAL A CA 1
ATOM 1497 C C . VAL A 1 183 ? -39.327 -4.824 49.546 1.00 95.19 183 VAL A C 1
ATOM 1499 O O . VAL A 1 183 ? -40.155 -4.964 50.442 1.00 95.19 183 VAL A O 1
ATOM 1502 N N . GLU A 1 184 ? -38.324 -5.684 49.363 1.00 94.69 184 GLU A N 1
ATOM 1503 C CA . GLU A 1 184 ? -38.160 -6.898 50.172 1.00 94.69 184 GLU A CA 1
ATOM 1504 C C . GLU A 1 184 ? -38.005 -6.574 51.671 1.00 94.69 184 GLU A C 1
ATOM 1506 O O . GLU A 1 184 ? -38.639 -7.195 52.525 1.00 94.69 184 GLU A O 1
ATOM 1511 N N . GLN A 1 185 ? -37.217 -5.550 52.014 1.00 93.75 185 GLN A N 1
ATOM 1512 C CA . GLN A 1 185 ? -37.064 -5.100 53.401 1.00 93.75 185 GLN A CA 1
ATOM 1513 C C . GLN A 1 185 ? -38.378 -4.599 54.007 1.00 93.75 185 GLN A C 1
ATOM 1515 O O . GLN A 1 185 ? -38.671 -4.908 55.165 1.00 93.75 185 GLN A O 1
ATOM 1520 N N . LEU A 1 186 ? -39.175 -3.847 53.243 1.00 92.75 186 LEU A N 1
ATOM 1521 C CA . LEU A 1 186 ? -40.489 -3.379 53.686 1.00 92.75 186 LEU A CA 1
ATOM 1522 C C . LEU A 1 186 ? -41.465 -4.545 53.887 1.00 92.75 186 LEU A C 1
ATOM 1524 O O . LEU A 1 186 ? -42.203 -4.552 54.871 1.00 92.75 186 LEU A O 1
ATOM 1528 N N . GLU A 1 187 ? -41.440 -5.560 53.021 1.00 90.81 187 GLU A N 1
ATOM 1529 C CA . GLU A 1 187 ? -42.251 -6.770 53.194 1.00 90.81 187 GLU A CA 1
ATOM 1530 C C . GLU A 1 187 ? -41.870 -7.550 54.459 1.00 90.81 187 GLU A C 1
ATOM 1532 O O . GLU A 1 187 ? -42.749 -8.028 55.180 1.00 90.81 187 GLU A O 1
ATOM 1537 N N . ILE A 1 188 ? -40.573 -7.662 54.765 1.00 92.56 188 ILE A N 1
ATOM 1538 C CA . ILE A 1 188 ? -40.095 -8.303 55.998 1.00 92.56 188 ILE A CA 1
ATOM 1539 C C . ILE A 1 188 ? -40.563 -7.517 57.227 1.00 92.56 188 ILE A C 1
ATOM 1541 O O . ILE A 1 188 ? -41.058 -8.120 58.177 1.00 92.56 188 ILE A O 1
ATOM 1545 N N . GLN A 1 189 ? -40.441 -6.187 57.214 1.00 87.38 189 GLN A N 1
ATOM 1546 C CA . GLN A 1 189 ? -40.893 -5.337 58.320 1.00 87.38 189 GLN A CA 1
ATOM 1547 C C . GLN A 1 189 ? -42.407 -5.436 58.528 1.00 87.38 189 GLN A C 1
ATOM 1549 O O . GLN A 1 189 ? -42.844 -5.613 59.661 1.00 87.38 189 GLN A O 1
ATOM 1554 N N . SER A 1 190 ? -43.196 -5.407 57.448 1.00 82.81 190 SER A N 1
ATOM 1555 C CA . SER A 1 190 ? -44.653 -5.566 57.518 1.00 82.81 190 SER A CA 1
ATOM 1556 C C . SER A 1 190 ? -45.051 -6.896 58.158 1.00 82.81 190 SER A C 1
ATOM 1558 O O . SER A 1 190 ? -45.937 -6.919 59.007 1.00 82.81 190 SER A O 1
ATOM 1560 N N . LYS A 1 191 ? -44.369 -7.995 57.806 1.00 82.00 191 LYS A N 1
ATOM 1561 C CA . LYS A 1 191 ? -44.604 -9.325 58.398 1.00 82.00 191 LYS A CA 1
ATOM 1562 C C . LYS A 1 191 ? -44.160 -9.440 59.859 1.00 82.00 191 LYS A C 1
ATOM 1564 O O . LYS A 1 191 ? -44.608 -10.348 60.541 1.00 82.00 191 LYS A O 1
ATOM 1569 N N . GLN A 1 192 ? -43.247 -8.588 60.328 1.00 73.06 192 GLN A N 1
ATOM 1570 C CA . GLN A 1 192 ? -42.817 -8.557 61.734 1.00 73.06 192 GLN A CA 1
ATOM 1571 C C . GLN A 1 192 ? -43.755 -7.737 62.627 1.00 73.06 192 GLN A C 1
ATOM 1573 O O . GLN A 1 192 ? -43.716 -7.887 63.846 1.00 73.06 192 GLN A O 1
ATOM 1578 N N . THR A 1 193 ? -44.540 -6.833 62.037 1.00 64.88 193 THR A N 1
ATOM 1579 C CA . THR A 1 193 ? -45.490 -5.972 62.755 1.00 64.88 193 THR A CA 1
ATOM 1580 C C . THR A 1 193 ? -46.907 -6.544 62.858 1.00 64.88 193 THR A C 1
ATOM 1582 O O . THR A 1 193 ? -47.718 -5.973 63.587 1.00 64.88 193 THR A O 1
ATOM 1585 N N . GLU A 1 194 ? -47.198 -7.641 62.155 1.00 49.16 194 GLU A N 1
ATOM 1586 C CA . GLU A 1 194 ? -48.405 -8.475 62.317 1.00 49.16 194 GLU A CA 1
ATOM 1587 C C . GLU A 1 194 ? -48.162 -9.617 63.314 1.00 49.16 194 GLU A C 1
ATOM 1589 O O . GLU A 1 194 ? -49.097 -9.916 64.094 1.00 49.16 194 GLU A O 1
#

Organism: Conidiobolus coronatus (strain ATCC 28846 / CBS 209.66 / NRRL 28638) (NCBI:txid796925)

Sequence (194 aa):
MVVSVNPLFDALPYADKELKDAKLQEQAELLIEQEMNLDHPDYIENCDLPKELDTSKLELFEQELSRIKAEESLNGLSLDKYQKNLNEMDADEVNTMVEHQTVRNINLNLLEKYGINTWTVNHFQLEKLSSNLETELSYLKEQTLGLHKQRKAFHLDQGRRIEQLKKKFKDSINTNLQLELAVEQLEIQSKQTE

Secondary structure (DSSP, 8-state):
------------TTT-GGGG-HHHHHHHHHHHHHHHTS----TTTT--S-SS---TT-HHHHHHHHHHHTTPPP-PPP-GGGS--GGG--HHHHHHHHHHHHHHHHHHHHHHHHHHHHHHHHHHHHHHHHHHHHHHHHHHHHHHHHHHHHHHHHHHHHHHHHHHHHHHHHHHHHHHHHHHHHHHHHHHHHHHH-

Radius of gyration: 38.47 Å; chains: 1; bounding box: 90×46×110 Å

pLDDT: mean 87.43, std 12.73, range [32.53, 98.44]

InterPro domains:
  IPR008409 Pre-mRNA-splicing factor SPF27 [PF05700] (8-192)
  IPR008409 Pre-mRNA-splicing factor SPF27 [PTHR13296] (8-192)

Foldseek 3Di:
DPPPPVVPPDDQCLLPPVCPPVVVVVVVVVVVVVVVPDDDDDPVVVDPDPPDDPCVVPPVVVVVVVCVVVVHDDDDDDPVLVVDDPVPDDPVSNVVVVVVVVVVVVVVVVCVVCVVVVVVVVVVVVVVVVVVVVVVVVVVVVVVVVVVVVSSVVSVVVSVVVVVVVVVVVVVVVVVVVVVVVVVVVVVVVVVVD